Protein AF-A0A7C9AWA8-F1 (afdb_monomer)

Structure (mmCIF, N/CA/C/O backbone):
data_AF-A0A7C9AWA8-F1
#
_entry.id   AF-A0A7C9AWA8-F1
#
loop_
_atom_site.group_PDB
_atom_site.id
_atom_site.type_symbol
_atom_site.label_atom_id
_atom_site.label_alt_id
_atom_site.label_comp_id
_atom_site.label_asym_id
_atom_site.label_entity_id
_atom_site.label_seq_id
_atom_site.pdbx_PDB_ins_code
_atom_site.Cartn_x
_atom_site.Cartn_y
_atom_site.Cartn_z
_atom_site.occupancy
_atom_site.B_iso_or_equiv
_atom_site.auth_seq_id
_atom_site.auth_comp_id
_atom_site.auth_asym_id
_atom_site.auth_atom_id
_atom_site.pdbx_PDB_model_num
ATOM 1 N N . THR A 1 1 ? 10.741 4.712 10.183 1.00 51.62 1 THR A N 1
ATOM 2 C CA . THR A 1 1 ? 12.147 4.890 10.626 1.00 51.62 1 THR A CA 1
ATOM 3 C C . THR A 1 1 ? 12.841 3.560 10.915 1.00 51.62 1 THR A C 1
ATOM 5 O O . THR A 1 1 ? 13.911 3.333 10.372 1.00 51.62 1 THR A O 1
ATOM 8 N N . LEU A 1 2 ? 12.184 2.615 11.606 1.00 53.22 2 LEU A N 1
ATOM 9 C CA . LEU A 1 2 ? 12.690 1.262 11.933 1.00 53.22 2 LEU A CA 1
ATOM 10 C C . LEU A 1 2 ? 13.253 0.418 10.764 1.00 53.22 2 LEU A C 1
ATOM 12 O O . LEU A 1 2 ? 14.147 -0.398 10.965 1.00 53.22 2 LEU A O 1
ATOM 16 N N . PHE A 1 3 ? 12.785 0.620 9.530 1.00 55.34 3 PHE A N 1
ATOM 17 C CA . PHE A 1 3 ? 13.233 -0.176 8.378 1.00 55.34 3 PHE A CA 1
ATOM 18 C C . PHE A 1 3 ? 14.674 0.114 7.928 1.00 55.34 3 PHE A C 1
ATOM 20 O O . PHE A 1 3 ? 15.331 -0.759 7.358 1.00 55.34 3 PHE A O 1
ATOM 27 N N . ARG A 1 4 ? 15.196 1.322 8.182 1.00 60.56 4 ARG A N 1
ATOM 28 C CA . ARG A 1 4 ? 16.508 1.730 7.654 1.00 60.56 4 ARG A CA 1
ATOM 29 C C . ARG A 1 4 ? 17.664 1.159 8.474 1.00 60.56 4 ARG A C 1
ATOM 31 O O . ARG A 1 4 ? 18.665 0.745 7.897 1.00 60.56 4 ARG A O 1
ATOM 38 N N . SER A 1 5 ? 17.515 1.096 9.795 1.00 59.94 5 SER A N 1
ATOM 39 C CA . SER A 1 5 ? 18.492 0.476 10.699 1.00 59.94 5 SER A CA 1
ATOM 40 C C . SER A 1 5 ? 18.528 -1.046 10.543 1.00 59.94 5 SER A C 1
ATOM 42 O O . SER A 1 5 ? 19.611 -1.624 10.491 1.00 59.94 5 SER A O 1
ATOM 44 N N . HIS A 1 6 ? 17.373 -1.693 10.356 1.00 64.56 6 HIS A N 1
ATOM 45 C CA . HIS A 1 6 ? 17.287 -3.143 10.162 1.00 64.56 6 HIS A CA 1
ATOM 46 C C . HIS A 1 6 ? 18.053 -3.627 8.913 1.00 64.56 6 HIS A C 1
ATOM 48 O O . HIS A 1 6 ? 18.808 -4.599 8.978 1.00 64.56 6 HIS A O 1
ATOM 54 N N . ALA A 1 7 ? 17.941 -2.907 7.790 1.00 66.31 7 ALA A N 1
ATOM 55 C CA . ALA A 1 7 ? 18.669 -3.229 6.559 1.00 66.31 7 ALA A CA 1
ATOM 56 C C . ALA A 1 7 ? 20.199 -3.082 6.699 1.00 66.31 7 ALA A C 1
ATOM 58 O O . ALA A 1 7 ? 20.951 -3.879 6.136 1.00 66.31 7 ALA A O 1
ATOM 59 N N . VAL A 1 8 ? 20.666 -2.086 7.463 1.00 65.25 8 VAL A N 1
ATOM 60 C CA . VAL A 1 8 ? 22.098 -1.864 7.738 1.00 65.25 8 VAL A CA 1
ATOM 61 C C . VAL A 1 8 ? 22.641 -2.932 8.695 1.00 65.25 8 VAL A C 1
ATOM 63 O O . VAL A 1 8 ? 23.703 -3.501 8.444 1.00 65.25 8 VAL A O 1
ATOM 66 N N . ASN A 1 9 ? 21.880 -3.280 9.735 1.00 68.12 9 ASN A N 1
ATOM 67 C CA . ASN A 1 9 ? 22.287 -4.250 10.753 1.00 68.12 9 ASN A CA 1
ATOM 68 C C . ASN A 1 9 ? 22.320 -5.695 10.248 1.00 68.12 9 ASN A C 1
ATOM 70 O O . ASN A 1 9 ? 23.163 -6.470 10.698 1.00 68.12 9 ASN A O 1
ATOM 74 N N . ARG A 1 10 ? 21.475 -6.062 9.275 1.00 63.78 10 ARG A N 1
ATOM 75 C CA . ARG A 1 10 ? 21.498 -7.396 8.646 1.00 63.78 10 ARG A CA 1
ATOM 76 C C . ARG A 1 10 ? 22.845 -7.715 7.976 1.00 63.78 10 ARG A C 1
ATOM 78 O O . ARG A 1 10 ? 23.219 -8.876 7.892 1.00 63.78 10 ARG A O 1
ATOM 85 N N . ARG A 1 11 ? 23.585 -6.699 7.510 1.00 62.19 11 ARG A N 1
ATOM 86 C CA . ARG A 1 11 ? 24.912 -6.875 6.886 1.00 62.19 11 ARG A CA 1
ATOM 87 C C . ARG A 1 11 ? 26.063 -6.855 7.894 1.00 62.19 11 ARG A C 1
ATOM 89 O O . ARG A 1 11 ? 27.085 -7.482 7.649 1.00 62.19 11 ARG A O 1
ATOM 96 N N . GLU A 1 12 ? 25.918 -6.139 9.008 1.00 60.56 12 GLU A N 1
ATOM 97 C CA . GLU A 1 12 ? 26.984 -5.998 10.014 1.00 60.56 12 GLU A CA 1
ATOM 98 C C . GLU A 1 12 ? 26.987 -7.096 11.079 1.00 60.56 12 GLU A C 1
ATOM 100 O O . GLU A 1 12 ? 28.058 -7.461 11.561 1.00 60.56 12 GLU A O 1
ATOM 105 N N . THR A 1 13 ? 25.826 -7.684 11.375 1.00 58.81 13 THR A N 1
ATOM 106 C CA . THR A 1 13 ? 25.714 -8.893 12.210 1.00 58.81 13 THR A CA 1
ATOM 107 C C . THR A 1 13 ? 26.443 -10.084 11.583 1.00 58.81 13 THR A C 1
ATOM 109 O O . THR A 1 13 ? 27.141 -10.808 12.284 1.00 58.81 13 THR A O 1
ATOM 112 N N . ALA A 1 14 ? 26.407 -10.214 10.251 1.00 59.97 14 ALA A N 1
ATOM 113 C CA . ALA A 1 14 ? 27.204 -11.192 9.504 1.00 59.97 14 ALA A CA 1
ATOM 114 C C . ALA A 1 14 ? 28.727 -10.946 9.589 1.00 59.97 14 ALA A C 1
ATOM 116 O O . ALA A 1 14 ? 29.513 -11.852 9.335 1.00 59.97 14 ALA A O 1
ATOM 117 N N . ALA A 1 15 ? 29.148 -9.732 9.959 1.00 64.06 15 ALA A N 1
ATOM 118 C CA . ALA A 1 15 ? 30.547 -9.339 10.130 1.00 64.06 15 ALA A CA 1
ATOM 119 C C . ALA A 1 15 ? 30.976 -9.268 11.613 1.00 64.06 15 ALA A C 1
ATOM 121 O O . ALA A 1 15 ? 32.014 -8.675 11.912 1.00 64.06 15 ALA A O 1
ATOM 122 N N . GLY A 1 16 ? 30.169 -9.811 12.537 1.00 64.75 16 GLY A N 1
ATOM 123 C CA . GLY A 1 16 ? 30.471 -9.878 13.974 1.00 64.75 16 GLY A CA 1
ATOM 124 C C . GLY A 1 16 ? 30.459 -8.532 14.707 1.00 64.75 16 GLY A C 1
ATOM 125 O O . GLY A 1 16 ? 30.966 -8.432 15.821 1.00 64.75 16 GLY A O 1
ATOM 126 N N . LYS A 1 17 ? 29.914 -7.474 14.093 1.00 72.50 17 LYS A N 1
ATOM 127 C CA . LYS A 1 17 ? 29.893 -6.126 14.677 1.00 72.50 17 LYS A CA 1
ATOM 128 C C . LYS A 1 17 ? 28.602 -5.893 15.470 1.00 72.50 17 LYS A C 1
ATOM 130 O O . LYS A 1 17 ? 27.547 -6.383 15.061 1.00 72.50 17 LYS A O 1
ATOM 135 N N . PRO A 1 18 ? 28.655 -5.118 16.572 1.00 72.38 18 PRO A N 1
ATOM 136 C CA . PRO A 1 18 ? 27.466 -4.786 17.351 1.00 72.38 18 PRO A CA 1
ATOM 137 C C . PRO A 1 18 ? 26.445 -4.031 16.490 1.00 72.38 18 PRO A C 1
ATOM 139 O O . PRO A 1 18 ? 26.809 -3.202 15.654 1.00 72.38 18 PRO A O 1
ATOM 142 N N . SER A 1 19 ? 25.157 -4.319 16.697 1.00 76.62 19 SER A N 1
ATOM 143 C CA . SER A 1 19 ? 24.062 -3.719 15.929 1.00 76.62 19 SER A CA 1
ATOM 144 C C . SER A 1 19 ? 23.997 -2.205 16.130 1.00 76.62 19 SER A C 1
ATOM 146 O O . SER A 1 19 ? 23.984 -1.731 17.268 1.00 76.62 19 SER A O 1
ATOM 148 N N . LYS A 1 20 ? 23.877 -1.441 15.042 1.00 82.94 20 LYS A N 1
ATOM 149 C CA . LYS A 1 20 ? 23.728 0.016 15.098 1.00 82.94 20 LYS A CA 1
ATOM 150 C C . LYS A 1 20 ? 22.294 0.422 15.407 1.00 82.94 20 LYS A C 1
ATOM 152 O O . LYS A 1 20 ? 21.342 -0.099 14.826 1.00 82.94 20 LYS A O 1
ATOM 157 N N . THR A 1 21 ? 22.124 1.409 16.276 1.00 86.38 21 THR A N 1
ATOM 158 C CA . THR A 1 21 ? 20.807 1.997 16.543 1.00 86.38 21 THR A CA 1
ATOM 159 C C . THR A 1 21 ? 20.369 2.904 15.392 1.00 86.38 21 THR A C 1
ATOM 161 O O . THR A 1 21 ? 21.178 3.369 14.584 1.00 86.38 21 THR A O 1
ATOM 164 N N . ASP A 1 22 ? 19.069 3.191 15.315 1.00 85.62 22 ASP A N 1
ATOM 165 C CA . ASP A 1 22 ? 18.520 4.109 14.309 1.00 85.62 22 ASP A CA 1
ATOM 166 C C . ASP A 1 22 ? 19.186 5.495 14.362 1.00 85.62 22 ASP A C 1
ATOM 168 O O . ASP A 1 22 ? 19.591 6.044 13.333 1.00 85.62 22 ASP A O 1
ATOM 172 N N . VAL A 1 23 ? 19.426 5.993 15.578 1.00 88.44 23 VAL A N 1
ATOM 173 C CA . VAL A 1 23 ? 20.127 7.258 15.834 1.00 88.44 23 VAL A CA 1
ATOM 174 C C . VAL A 1 23 ? 21.556 7.229 15.280 1.00 88.44 23 VAL A C 1
ATOM 176 O O . VAL A 1 23 ? 21.986 8.175 14.620 1.00 88.44 23 VAL A O 1
ATOM 179 N N . GLN A 1 24 ? 22.292 6.130 15.471 1.00 86.69 24 GLN A N 1
ATOM 180 C CA . GLN A 1 24 ? 23.657 5.986 14.949 1.00 86.69 24 GLN A CA 1
ATOM 181 C C . GLN A 1 24 ? 23.689 5.948 13.416 1.00 86.69 24 GLN A C 1
ATOM 183 O O . GLN A 1 24 ? 24.543 6.588 12.795 1.00 86.69 24 GLN A O 1
ATOM 188 N N . CYS A 1 25 ? 22.744 5.243 12.790 1.00 88.88 25 CYS A N 1
ATOM 189 C CA . CYS A 1 25 ? 22.608 5.206 11.335 1.00 88.88 25 CYS A CA 1
ATOM 190 C C . CYS A 1 25 ? 22.286 6.593 10.763 1.00 88.88 25 CYS A C 1
ATOM 192 O O . CYS A 1 25 ? 22.914 7.011 9.786 1.00 88.88 25 CYS A O 1
ATOM 194 N N . LYS A 1 26 ? 21.364 7.330 11.396 1.00 91.06 26 LYS A N 1
ATOM 195 C CA . LYS A 1 26 ? 21.011 8.703 11.012 1.00 91.06 26 LYS A CA 1
ATOM 196 C C . LYS A 1 26 ? 22.226 9.630 11.084 1.00 91.06 26 LYS A C 1
ATOM 198 O O . LYS A 1 26 ? 22.598 10.217 10.071 1.00 91.06 26 LYS A O 1
ATOM 203 N N . ASN A 1 27 ? 22.924 9.645 12.220 1.00 91.25 27 ASN A N 1
ATOM 204 C CA . ASN A 1 27 ? 24.117 10.473 12.416 1.00 91.25 27 ASN A CA 1
ATOM 205 C C . ASN A 1 27 ? 25.226 10.143 11.403 1.00 91.25 27 ASN A C 1
ATOM 207 O O . ASN A 1 27 ? 25.900 11.040 10.885 1.00 91.25 27 ASN A O 1
ATOM 211 N N . ARG A 1 28 ? 25.404 8.857 11.064 1.00 91.25 28 ARG A N 1
ATOM 212 C CA . ARG A 1 28 ? 26.374 8.437 10.045 1.00 91.25 28 ARG A CA 1
ATOM 213 C C . ARG A 1 28 ? 26.002 8.956 8.658 1.00 91.25 28 ARG A C 1
ATOM 215 O O . ARG A 1 28 ? 26.881 9.440 7.945 1.00 91.25 28 ARG A O 1
ATOM 222 N N . ILE A 1 29 ? 24.726 8.876 8.281 1.00 90.75 29 ILE A N 1
ATOM 223 C CA . ILE A 1 29 ? 24.226 9.397 7.002 1.00 90.75 29 ILE A CA 1
ATOM 224 C C . ILE A 1 29 ? 24.391 10.915 6.937 1.00 90.75 29 ILE A C 1
ATOM 226 O O . ILE A 1 29 ? 24.857 11.426 5.921 1.00 90.75 29 ILE A O 1
ATOM 230 N N . ASP A 1 30 ? 24.066 11.630 8.009 1.00 92.31 30 ASP A N 1
ATOM 231 C CA . ASP A 1 30 ? 24.165 13.090 8.046 1.00 92.31 30 ASP A CA 1
ATOM 232 C C . ASP A 1 30 ? 25.621 13.555 7.937 1.00 92.31 30 ASP A C 1
ATOM 234 O O . ASP A 1 30 ? 25.931 14.479 7.182 1.00 92.31 30 ASP A O 1
ATOM 238 N N . THR A 1 31 ? 26.543 12.832 8.579 1.00 92.94 31 THR A N 1
ATOM 239 C CA . THR A 1 31 ? 27.988 13.060 8.435 1.00 92.94 31 THR A CA 1
ATOM 240 C C . THR A 1 31 ? 28.450 12.844 6.990 1.00 92.94 31 THR A C 1
ATOM 242 O O . THR A 1 31 ? 29.180 13.672 6.441 1.00 92.94 31 THR A O 1
ATOM 245 N N . LEU A 1 32 ? 28.004 11.760 6.343 1.00 91.50 32 LEU A N 1
ATOM 246 C CA . LEU A 1 32 ? 28.341 11.471 4.944 1.00 91.50 32 LEU A CA 1
ATOM 247 C C . LEU A 1 32 ? 27.775 12.527 3.988 1.00 91.50 32 LEU A C 1
ATOM 249 O O . LEU A 1 32 ? 28.491 12.979 3.098 1.00 91.50 32 LEU A O 1
ATOM 253 N N . LYS A 1 33 ? 26.532 12.975 4.203 1.00 90.69 33 LYS A N 1
ATOM 254 C CA . LYS A 1 33 ? 25.912 14.057 3.426 1.00 90.69 33 LYS A CA 1
ATOM 255 C C . LYS A 1 33 ? 26.668 15.372 3.583 1.00 90.69 33 LYS A C 1
ATOM 257 O O . LYS A 1 33 ? 26.899 16.057 2.590 1.00 90.69 33 LYS A O 1
ATOM 262 N N . LYS A 1 34 ? 27.067 15.727 4.810 1.00 92.94 34 LYS A N 1
ATOM 263 C CA . LYS A 1 34 ? 27.848 16.943 5.076 1.00 92.94 34 LYS A CA 1
ATOM 264 C C . LYS A 1 34 ? 29.187 16.902 4.342 1.00 92.94 34 LYS A C 1
ATOM 266 O O . LYS A 1 34 ? 29.527 17.863 3.660 1.00 92.94 34 LYS A O 1
ATOM 271 N N . LYS A 1 35 ? 29.905 15.776 4.419 1.00 91.50 35 LYS A N 1
ATOM 272 C CA . LYS A 1 35 ? 31.176 15.598 3.706 1.00 91.50 35 LYS A CA 1
ATOM 273 C C . LYS A 1 35 ? 30.998 15.661 2.188 1.00 91.50 35 LYS A C 1
ATOM 275 O O . LYS A 1 35 ? 31.762 16.352 1.529 1.00 91.50 35 LYS A O 1
ATOM 280 N N . TYR A 1 36 ? 29.967 15.012 1.650 1.00 92.56 36 TYR A N 1
ATOM 281 C CA . TYR A 1 36 ? 29.648 15.076 0.223 1.00 92.56 36 TYR A CA 1
ATOM 282 C C . TYR A 1 36 ? 29.400 16.514 -0.253 1.00 92.56 36 TYR A C 1
ATOM 284 O O . TYR A 1 36 ? 29.981 16.919 -1.251 1.00 92.56 36 TYR A O 1
ATOM 292 N N . LYS A 1 37 ? 28.615 17.315 0.484 1.00 92.19 37 LYS A N 1
ATOM 293 C CA . LYS A 1 37 ? 28.383 18.729 0.138 1.00 92.19 37 LYS A CA 1
ATOM 294 C C . LYS A 1 37 ? 29.681 19.543 0.090 1.00 92.19 37 LYS A C 1
ATOM 296 O O . LYS A 1 37 ? 29.847 20.352 -0.813 1.00 92.19 37 LYS A O 1
ATOM 301 N N . ILE A 1 38 ? 30.587 19.315 1.044 1.00 90.94 38 ILE A N 1
ATOM 302 C CA . ILE A 1 38 ? 31.895 19.989 1.091 1.00 90.94 38 ILE A CA 1
ATOM 303 C C . ILE A 1 38 ? 32.760 19.577 -0.103 1.00 90.94 38 ILE A C 1
ATOM 305 O O . ILE A 1 38 ? 33.371 20.430 -0.733 1.00 90.94 38 ILE A O 1
ATOM 309 N N . GLU A 1 39 ? 32.814 18.284 -0.421 1.00 90.88 39 GLU A N 1
ATOM 310 C CA . GL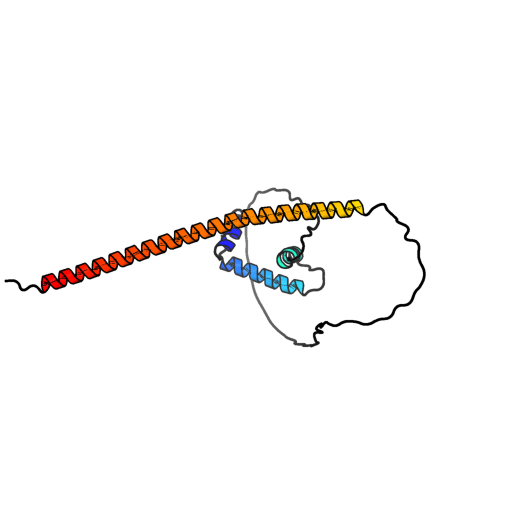U A 1 39 ? 33.591 17.777 -1.557 1.00 90.88 39 GLU A CA 1
ATOM 311 C C . GLU A 1 39 ? 33.014 18.224 -2.907 1.00 90.88 39 GLU A C 1
ATOM 313 O O . GLU A 1 39 ? 33.779 18.526 -3.813 1.00 90.88 39 GLU A O 1
ATOM 318 N N . LYS A 1 40 ? 31.686 18.358 -3.029 1.00 88.62 40 LYS A N 1
ATOM 319 C CA . LYS A 1 40 ? 31.018 18.825 -4.255 1.00 88.62 40 LYS A CA 1
ATOM 320 C C . LYS A 1 40 ? 31.353 20.276 -4.611 1.00 88.62 40 LYS A C 1
ATOM 322 O O . LYS A 1 40 ? 31.314 20.641 -5.777 1.00 88.62 40 LYS A O 1
ATOM 327 N N . ALA A 1 41 ? 31.662 21.099 -3.612 1.00 87.06 41 ALA A N 1
ATOM 328 C CA . ALA A 1 41 ? 32.037 22.497 -3.810 1.00 87.06 41 ALA A CA 1
ATOM 329 C C . ALA A 1 41 ? 33.518 22.684 -4.199 1.00 87.06 41 ALA A C 1
ATOM 331 O O . ALA A 1 41 ? 33.941 23.813 -4.442 1.00 87.06 41 ALA A O 1
ATOM 332 N N . LYS A 1 42 ? 34.324 21.611 -4.225 1.00 86.44 42 LYS A N 1
ATOM 333 C CA . LYS A 1 42 ? 35.743 21.665 -4.603 1.00 86.44 42 LYS A CA 1
ATOM 334 C C . LYS A 1 42 ? 35.918 21.469 -6.117 1.00 86.44 42 LYS A C 1
ATOM 336 O O . LYS A 1 42 ? 35.120 20.758 -6.728 1.00 86.44 42 LYS A O 1
ATOM 341 N N . PRO A 1 43 ? 36.965 22.053 -6.727 1.00 75.44 43 PRO A N 1
ATOM 342 C CA . PRO A 1 43 ? 37.291 21.804 -8.128 1.00 75.44 43 PRO A CA 1
ATOM 343 C C . PRO A 1 43 ? 37.638 20.326 -8.368 1.00 75.44 43 PRO A C 1
ATOM 345 O O . PRO A 1 43 ? 38.174 19.649 -7.490 1.00 75.44 43 PRO A O 1
ATOM 348 N N . SER A 1 44 ? 37.306 19.823 -9.560 1.00 71.94 44 SER A N 1
ATOM 349 C CA . SER A 1 44 ? 37.530 18.422 -9.941 1.00 71.94 44 SER A CA 1
ATOM 350 C C . SER A 1 44 ? 39.019 18.115 -10.155 1.00 71.94 44 SER A C 1
ATOM 352 O O . SER A 1 44 ? 39.721 18.967 -10.701 1.00 71.94 44 SER A O 1
ATOM 354 N N . PRO A 1 45 ? 39.498 16.896 -9.827 1.00 75.62 45 PRO A N 1
ATOM 355 C CA . PRO A 1 45 ? 38.774 15.761 -9.235 1.00 75.62 45 PRO A CA 1
ATOM 356 C C . PRO A 1 45 ? 38.789 15.748 -7.689 1.00 75.62 45 PRO A C 1
ATOM 358 O O . PRO A 1 45 ? 39.753 16.170 -7.056 1.00 75.62 45 PRO A O 1
ATOM 361 N N . SER A 1 46 ? 37.735 15.207 -7.059 1.00 84.38 46 SER A N 1
ATOM 362 C CA . SER A 1 46 ? 37.713 15.008 -5.597 1.00 84.38 46 SER A CA 1
ATOM 363 C C . SER A 1 46 ? 38.678 13.893 -5.176 1.00 84.38 46 SER A C 1
ATOM 365 O O . SER A 1 46 ? 38.628 12.780 -5.697 1.00 84.38 46 SER A O 1
ATOM 367 N N . ASN A 1 47 ? 39.491 14.163 -4.151 1.00 83.50 47 ASN A N 1
ATOM 368 C CA . ASN A 1 47 ? 40.393 13.183 -3.534 1.00 83.50 47 ASN A CA 1
ATOM 369 C C . ASN A 1 47 ? 39.672 12.186 -2.612 1.00 83.50 47 ASN A C 1
ATOM 371 O O . ASN A 1 47 ? 40.309 11.320 -2.011 1.00 83.50 47 ASN A O 1
ATOM 375 N N . TRP A 1 48 ? 38.354 12.313 -2.431 1.00 89.12 48 TRP A N 1
ATOM 376 C CA . TRP A 1 48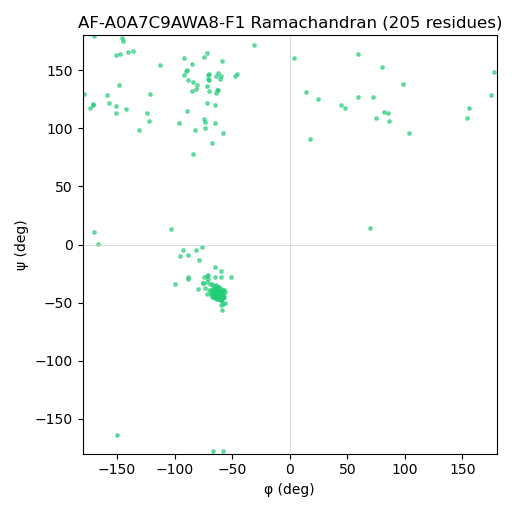 ? 37.604 11.415 -1.568 1.00 89.12 48 TRP A CA 1
ATOM 377 C C . TRP A 1 48 ? 37.112 10.191 -2.358 1.00 89.12 48 TRP A C 1
ATOM 379 O O . TRP A 1 48 ? 36.229 10.340 -3.202 1.00 89.12 48 TRP A O 1
ATOM 389 N N . PRO A 1 49 ? 37.574 8.958 -2.049 1.00 88.06 49 PRO A N 1
ATOM 390 C CA . PRO A 1 49 ? 37.282 7.778 -2.877 1.00 88.06 49 PRO A CA 1
ATOM 391 C C . PRO A 1 49 ? 35.791 7.449 -3.035 1.00 88.06 49 PRO A C 1
ATOM 393 O O . PRO A 1 49 ? 35.387 6.787 -3.986 1.00 88.06 49 PRO A O 1
ATOM 396 N N . PHE A 1 50 ? 34.952 7.908 -2.102 1.00 88.62 50 PHE A N 1
ATOM 397 C CA . PHE A 1 50 ? 33.507 7.668 -2.130 1.00 88.62 50 PHE A CA 1
ATOM 398 C C . PHE A 1 50 ? 32.715 8.778 -2.826 1.00 88.62 50 PHE A C 1
ATOM 400 O O . PHE A 1 50 ? 31.502 8.627 -2.968 1.00 88.62 50 PHE A O 1
ATOM 407 N N . PHE A 1 51 ? 33.362 9.871 -3.247 1.00 90.50 51 PHE A N 1
ATOM 408 C CA . PHE A 1 51 ? 32.685 11.020 -3.842 1.00 90.50 51 PHE A CA 1
ATOM 409 C C . PHE A 1 51 ? 31.907 10.618 -5.093 1.00 90.50 51 PHE A C 1
ATOM 411 O O . PHE A 1 51 ? 30.692 10.748 -5.092 1.00 90.50 51 PHE A O 1
ATOM 418 N N . ASN A 1 52 ? 32.567 10.016 -6.087 1.00 88.31 52 ASN A N 1
ATOM 419 C CA . ASN A 1 52 ? 31.928 9.615 -7.348 1.00 88.31 52 ASN A CA 1
ATOM 420 C C . ASN A 1 52 ? 30.754 8.648 -7.128 1.00 88.31 52 ASN A C 1
ATOM 422 O O . ASN A 1 52 ? 29.704 8.763 -7.756 1.00 88.31 52 ASN A O 1
ATOM 426 N N . ARG A 1 53 ? 30.898 7.706 -6.184 1.00 89.06 53 ARG A N 1
ATOM 427 C CA . ARG A 1 53 ? 29.828 6.754 -5.863 1.00 89.06 53 ARG A CA 1
ATOM 428 C C . ARG A 1 53 ? 28.634 7.438 -5.199 1.00 89.06 53 ARG A C 1
ATOM 430 O O . ARG A 1 53 ? 27.500 7.067 -5.481 1.00 89.06 53 ARG A O 1
ATOM 437 N N . LEU A 1 54 ? 28.876 8.398 -4.308 1.00 89.12 54 LEU A N 1
ATOM 438 C CA . LEU A 1 54 ? 27.817 9.171 -3.658 1.00 89.12 54 LEU A CA 1
ATOM 439 C C . LEU A 1 54 ? 27.181 10.182 -4.609 1.00 89.12 54 LEU A C 1
ATOM 441 O O . LEU A 1 54 ? 25.970 10.347 -4.561 1.00 89.12 54 LEU A O 1
ATOM 445 N N . ASP A 1 55 ? 27.965 10.807 -5.482 1.00 88.50 55 ASP A N 1
ATOM 446 C CA . ASP A 1 55 ? 27.485 11.750 -6.486 1.00 88.50 55 ASP A CA 1
ATOM 447 C C . ASP A 1 55 ? 26.550 11.062 -7.480 1.00 88.50 55 ASP A C 1
ATOM 449 O O . ASP A 1 55 ? 25.455 11.550 -7.718 1.00 88.50 55 ASP A O 1
ATOM 453 N N . PHE A 1 56 ? 26.890 9.850 -7.925 1.00 87.88 56 PHE A N 1
ATOM 454 C CA . PHE A 1 56 ? 25.992 9.024 -8.734 1.00 87.88 56 PHE A CA 1
ATOM 455 C C . PHE A 1 56 ? 24.688 8.658 -7.998 1.00 87.88 56 PHE A C 1
ATOM 457 O O . PHE A 1 56 ? 23.605 8.713 -8.571 1.00 87.88 56 PHE A O 1
ATOM 464 N N . LEU A 1 57 ? 24.771 8.298 -6.710 1.00 87.00 57 LEU A N 1
ATOM 465 C CA . LEU A 1 57 ? 23.605 7.896 -5.908 1.00 87.00 57 LEU A CA 1
ATOM 466 C C . LEU A 1 57 ? 22.695 9.068 -5.500 1.00 87.00 57 LEU A C 1
ATOM 468 O O . LEU A 1 57 ? 21.516 8.848 -5.236 1.00 87.00 57 LEU A O 1
ATOM 472 N N . ILE A 1 58 ? 23.242 10.279 -5.371 1.00 82.75 58 ILE A N 1
ATOM 473 C CA . ILE A 1 58 ? 22.528 11.483 -4.910 1.00 82.75 58 ILE A CA 1
ATOM 474 C C . ILE A 1 58 ? 22.115 12.374 -6.092 1.00 82.75 58 ILE A C 1
ATOM 476 O O . ILE A 1 58 ? 21.085 13.038 -6.022 1.00 82.75 58 ILE A O 1
ATOM 480 N N . GLY A 1 59 ? 22.926 12.413 -7.149 1.00 66.31 59 GLY A N 1
ATOM 481 C CA . GLY A 1 59 ? 22.768 13.264 -8.328 1.00 66.31 59 GLY A CA 1
ATOM 482 C C . GLY A 1 59 ? 21.916 12.670 -9.449 1.00 66.31 59 GLY A C 1
ATOM 483 O O . GLY A 1 59 ? 21.577 13.400 -10.373 1.00 66.31 59 GLY A O 1
ATOM 484 N N . ALA A 1 60 ? 21.522 11.395 -9.384 1.00 54.88 60 ALA A N 1
ATOM 485 C CA . ALA A 1 60 ? 20.538 10.843 -10.314 1.00 54.88 60 ALA A CA 1
ATOM 486 C C . ALA A 1 60 ? 19.130 11.353 -9.949 1.00 54.88 60 ALA A C 1
ATOM 488 O O . ALA A 1 60 ? 18.583 10.952 -8.916 1.00 54.88 60 ALA A O 1
ATOM 489 N N . PRO A 1 61 ? 18.544 12.258 -10.761 1.00 52.06 61 PRO A N 1
ATOM 490 C CA . PRO A 1 61 ? 17.412 11.834 -11.592 1.00 52.06 61 PRO A CA 1
ATOM 491 C C . PRO A 1 61 ? 17.251 12.615 -12.920 1.00 52.06 61 PRO A C 1
ATOM 493 O O . PRO A 1 61 ? 16.985 13.815 -12.902 1.00 52.06 61 PRO A O 1
ATOM 496 N N . LYS A 1 62 ? 17.332 11.897 -14.054 1.00 50.31 62 LYS A N 1
ATOM 497 C CA . LYS A 1 62 ? 16.622 12.050 -15.354 1.00 50.31 62 LYS A CA 1
ATOM 498 C C . LYS A 1 62 ? 17.484 11.409 -16.454 1.00 50.31 62 LYS A C 1
ATOM 500 O O . LYS A 1 62 ? 18.588 11.867 -16.707 1.00 50.31 62 LYS A O 1
ATOM 505 N N . GLY A 1 63 ? 16.961 10.365 -17.097 1.00 41.88 63 GLY A N 1
ATOM 506 C CA . GLY A 1 63 ? 17.595 9.691 -18.236 1.00 41.88 63 GLY A CA 1
ATOM 507 C C . GLY A 1 63 ? 18.586 8.606 -17.821 1.00 41.88 63 GLY A C 1
ATOM 508 O O . GLY A 1 63 ? 19.676 8.887 -17.335 1.00 41.88 63 GLY A O 1
ATOM 509 N N . GLY A 1 64 ? 18.191 7.345 -17.992 1.00 49.50 64 GLY A N 1
ATOM 510 C CA . GLY A 1 64 ? 19.086 6.215 -17.802 1.00 49.50 64 GLY A CA 1
ATOM 511 C C . GLY A 1 64 ? 20.211 6.244 -18.828 1.00 49.50 64 GLY A C 1
ATOM 512 O O . GLY A 1 64 ? 19.949 6.163 -20.020 1.00 49.50 64 GLY A O 1
ATOM 513 N N . VAL A 1 65 ? 21.451 6.310 -18.354 1.00 45.81 65 VAL A N 1
ATOM 514 C CA . VAL A 1 65 ? 22.620 5.831 -19.092 1.00 45.81 65 VAL A CA 1
ATOM 515 C C . VAL A 1 65 ? 23.561 5.185 -18.076 1.00 45.81 65 VAL A C 1
ATOM 517 O O . VAL A 1 65 ? 24.035 5.823 -17.136 1.00 45.81 65 VAL A O 1
ATOM 520 N N . SER A 1 66 ? 23.778 3.884 -18.232 1.00 47.91 66 SER A N 1
ATOM 521 C CA . SER A 1 66 ? 24.742 3.082 -17.474 1.00 47.91 66 SER A CA 1
ATOM 522 C C . SER A 1 66 ? 26.176 3.436 -17.905 1.00 47.91 66 SER A C 1
ATOM 524 O O . SER A 1 66 ? 26.414 3.485 -19.111 1.00 47.91 66 SER A O 1
ATOM 526 N N . PRO A 1 67 ? 27.164 3.605 -17.001 1.00 52.84 67 PRO A N 1
ATOM 527 C CA . PRO A 1 67 ? 28.577 3.623 -17.382 1.00 52.84 67 PRO A CA 1
ATOM 528 C C . PRO A 1 67 ? 29.213 2.216 -17.304 1.00 52.84 67 PRO A C 1
ATOM 530 O O . PRO A 1 67 ? 28.672 1.333 -16.630 1.00 52.84 67 PRO A O 1
ATOM 533 N N . PRO A 1 68 ? 30.354 1.988 -17.989 1.00 44.69 68 PRO A N 1
ATOM 534 C CA . PRO A 1 68 ? 30.872 0.660 -18.303 1.00 44.69 68 PRO A CA 1
ATOM 535 C C . PRO A 1 68 ? 31.399 -0.075 -17.065 1.00 44.69 68 PRO A C 1
ATOM 537 O O . PRO A 1 68 ? 32.024 0.499 -16.172 1.00 44.69 68 PRO A O 1
ATOM 540 N N . THR A 1 69 ? 31.150 -1.380 -17.031 1.00 41.69 69 THR A N 1
ATOM 541 C CA . THR A 1 69 ? 31.687 -2.335 -16.060 1.00 41.69 69 THR A CA 1
ATOM 542 C C . THR A 1 69 ? 33.204 -2.459 -16.190 1.00 41.69 69 THR A C 1
ATOM 544 O O . THR A 1 69 ? 33.692 -3.168 -17.065 1.00 41.69 69 THR A O 1
ATOM 547 N N . SER A 1 70 ? 33.946 -1.854 -15.263 1.00 40.59 70 SER A N 1
ATOM 548 C CA . SER A 1 70 ? 35.311 -2.281 -14.940 1.00 40.59 70 SER A CA 1
ATOM 549 C C . SER A 1 70 ? 35.249 -3.210 -13.730 1.00 40.59 70 SER A C 1
ATOM 551 O O . SER A 1 70 ? 34.997 -2.780 -12.604 1.00 40.59 70 SER A O 1
ATOM 553 N N . ALA A 1 71 ? 35.412 -4.507 -13.988 1.00 43.00 71 ALA A N 1
ATOM 554 C CA . ALA A 1 71 ? 35.480 -5.551 -12.977 1.00 43.00 71 ALA A CA 1
ATOM 555 C C . ALA A 1 71 ? 36.713 -5.356 -12.080 1.00 43.00 71 ALA A C 1
ATOM 557 O O . ALA A 1 71 ? 37.828 -5.211 -12.574 1.00 43.00 71 ALA A O 1
ATOM 558 N N . VAL A 1 72 ? 36.522 -5.400 -10.760 1.00 38.34 72 VAL A N 1
ATOM 559 C CA . VAL A 1 72 ? 37.620 -5.548 -9.796 1.00 38.34 72 VAL A CA 1
ATOM 560 C C . VAL A 1 72 ? 37.338 -6.803 -8.973 1.00 38.34 72 VAL A C 1
ATOM 562 O O . VAL A 1 72 ? 36.421 -6.829 -8.153 1.00 38.34 72 VAL A O 1
ATOM 565 N N . ASN A 1 73 ? 38.106 -7.857 -9.256 1.00 42.62 73 ASN A N 1
ATOM 566 C CA . ASN A 1 73 ? 38.126 -9.119 -8.519 1.00 42.62 73 ASN A CA 1
ATOM 567 C C . ASN A 1 73 ? 38.774 -8.930 -7.139 1.00 42.62 73 ASN A C 1
ATOM 569 O O . ASN A 1 73 ? 39.798 -8.260 -7.025 1.00 42.62 73 ASN A O 1
ATOM 573 N N . PHE A 1 74 ? 38.245 -9.609 -6.119 1.00 37.47 74 PHE A N 1
ATOM 574 C CA . PHE A 1 74 ? 38.923 -9.803 -4.834 1.00 37.47 74 PHE A CA 1
ATOM 575 C C . PHE A 1 74 ? 39.079 -11.305 -4.552 1.00 37.47 74 PHE A C 1
ATOM 577 O O . PHE A 1 74 ? 38.080 -12.024 -4.628 1.00 37.47 74 PHE A O 1
ATOM 584 N N . PRO A 1 75 ? 40.280 -11.803 -4.200 1.00 39.31 75 PRO A N 1
ATOM 585 C CA . PRO A 1 75 ? 40.449 -13.170 -3.729 1.00 39.31 75 PRO A CA 1
ATOM 586 C C . PRO A 1 75 ? 40.174 -13.250 -2.220 1.00 39.31 75 PRO A C 1
ATOM 588 O O . PRO A 1 75 ? 40.679 -12.453 -1.429 1.00 39.31 75 PRO A O 1
ATOM 591 N N . ALA A 1 76 ? 39.366 -14.230 -1.821 1.00 41.38 76 ALA A N 1
ATOM 592 C CA . ALA A 1 76 ? 39.067 -14.538 -0.429 1.00 41.38 76 ALA A CA 1
ATOM 593 C C . ALA A 1 76 ? 40.184 -15.383 0.202 1.00 41.38 76 ALA A C 1
ATOM 595 O O . ALA A 1 76 ? 40.577 -16.394 -0.375 1.00 41.38 76 ALA A O 1
ATOM 596 N N . LYS A 1 77 ? 40.629 -15.013 1.409 1.00 35.25 77 LYS A N 1
ATOM 597 C CA . LYS A 1 77 ? 41.246 -15.908 2.405 1.00 35.25 77 LYS A CA 1
ATOM 598 C C . LYS A 1 77 ? 41.127 -15.271 3.798 1.00 35.25 77 LYS A C 1
ATOM 600 O O . LYS A 1 77 ? 41.483 -14.115 3.984 1.00 35.25 77 LYS A O 1
ATOM 605 N N . ASN A 1 78 ? 40.612 -16.045 4.748 1.00 37.47 78 ASN A N 1
ATOM 606 C CA . ASN A 1 78 ? 40.713 -15.849 6.203 1.00 37.47 78 ASN A CA 1
ATOM 607 C C . ASN A 1 78 ? 41.584 -17.024 6.728 1.00 37.47 78 ASN A C 1
ATOM 609 O O . ASN A 1 78 ? 41.593 -18.046 6.030 1.00 37.47 78 ASN A O 1
ATOM 613 N N . PRO A 1 79 ? 42.317 -16.955 7.866 1.00 45.59 79 PRO A N 1
ATOM 614 C CA . PRO A 1 79 ? 41.760 -16.712 9.207 1.00 45.59 79 PRO A CA 1
ATOM 615 C C . PRO A 1 79 ? 42.588 -15.782 10.141 1.00 45.59 79 PRO A C 1
ATOM 617 O O . PRO A 1 79 ? 43.754 -15.494 9.902 1.00 45.59 79 PRO A O 1
ATOM 620 N N . ASN A 1 80 ? 41.927 -15.333 11.216 1.00 36.84 80 ASN A N 1
ATOM 621 C CA . ASN A 1 80 ? 42.390 -14.574 12.410 1.00 36.84 80 ASN A CA 1
ATOM 622 C C . ASN A 1 80 ? 43.357 -15.417 13.319 1.00 36.84 80 ASN A C 1
ATOM 624 O O . ASN A 1 80 ? 43.520 -16.582 12.944 1.00 36.84 80 ASN A O 1
ATOM 628 N N . PRO A 1 81 ? 43.907 -15.001 14.514 1.00 49.62 81 PRO A N 1
ATOM 629 C CA . PRO A 1 81 ? 43.581 -13.845 15.408 1.00 49.62 81 PRO A CA 1
ATOM 630 C C . PRO A 1 81 ? 44.722 -13.128 16.241 1.00 49.62 81 PRO A C 1
ATOM 632 O O . PRO A 1 81 ? 45.765 -13.709 16.502 1.00 49.62 81 PRO A O 1
ATOM 635 N N . ASP A 1 82 ? 44.406 -11.910 16.750 1.00 34.81 82 ASP A N 1
ATOM 636 C CA . ASP A 1 82 ? 44.846 -11.166 17.991 1.00 34.81 82 ASP A CA 1
ATOM 637 C C . ASP A 1 82 ? 46.341 -10.801 18.281 1.00 34.81 82 ASP A C 1
ATOM 639 O O . ASP A 1 82 ? 47.214 -11.417 17.676 1.00 34.81 82 ASP A O 1
ATOM 643 N N . PRO A 1 83 ? 46.716 -9.869 19.226 1.00 45.78 83 PRO A N 1
ATOM 644 C CA . PRO A 1 83 ? 45.951 -8.940 20.104 1.00 45.78 83 PRO A CA 1
ATOM 645 C C . PRO A 1 83 ? 46.480 -7.461 20.230 1.00 45.78 83 PRO A C 1
ATOM 647 O O . PRO A 1 83 ? 47.594 -7.158 19.830 1.00 45.78 83 PRO A O 1
ATOM 650 N N . ASN A 1 84 ? 45.648 -6.553 20.796 1.00 37.44 84 ASN A N 1
ATOM 651 C CA . ASN A 1 84 ? 45.846 -5.227 21.492 1.00 37.44 84 ASN A CA 1
ATOM 652 C C . ASN A 1 84 ? 47.256 -4.545 21.629 1.00 37.44 84 ASN A C 1
ATOM 654 O O . ASN A 1 84 ? 48.236 -5.277 21.677 1.00 37.44 84 ASN A O 1
ATOM 658 N N . PRO A 1 85 ? 47.419 -3.200 21.891 1.00 45.66 85 PRO A N 1
ATOM 659 C CA . PRO A 1 85 ? 46.533 -2.280 22.655 1.00 45.66 85 PRO A CA 1
ATOM 660 C C . PRO A 1 85 ? 46.424 -0.780 22.184 1.00 45.66 85 PRO A C 1
ATOM 662 O O . PRO A 1 85 ? 47.062 -0.337 21.239 1.00 45.66 85 PRO A O 1
ATOM 665 N N . ARG A 1 86 ? 45.569 -0.014 22.901 1.00 40.34 86 ARG A N 1
ATOM 666 C CA . ARG A 1 86 ? 45.344 1.469 23.049 1.00 40.34 86 ARG A CA 1
ATOM 667 C C . ARG A 1 86 ? 46.578 2.419 22.895 1.00 40.34 86 ARG A C 1
ATOM 669 O O . ARG A 1 86 ? 47.675 1.885 22.971 1.00 40.34 86 ARG A O 1
ATOM 676 N N . PRO A 1 87 ? 46.479 3.793 22.841 1.00 47.69 87 PRO A N 1
ATOM 677 C CA . PRO A 1 87 ? 45.436 4.699 23.394 1.00 47.69 87 PRO A CA 1
ATOM 678 C C . PRO A 1 87 ? 45.059 5.988 22.586 1.00 47.69 87 PRO A C 1
ATOM 680 O O . PRO A 1 87 ? 45.648 6.342 21.575 1.00 47.69 87 PRO A O 1
ATOM 683 N N . ASN A 1 88 ? 44.045 6.702 23.098 1.00 42.12 88 ASN A N 1
ATOM 684 C CA . ASN A 1 88 ? 43.650 8.107 22.827 1.00 42.12 88 ASN A CA 1
ATOM 685 C C . ASN A 1 88 ? 44.806 9.098 23.169 1.00 42.12 88 ASN A C 1
ATOM 687 O O . ASN A 1 88 ? 45.616 8.714 24.017 1.00 42.12 88 ASN A O 1
ATOM 691 N N . PRO A 1 89 ? 44.902 10.346 22.635 1.00 48.34 89 PRO A N 1
ATOM 692 C CA . PRO A 1 89 ? 44.090 11.474 23.140 1.00 48.34 89 PRO A CA 1
ATOM 693 C C . PRO A 1 89 ? 43.724 12.600 22.123 1.00 48.34 89 PRO A C 1
ATOM 695 O O . PRO A 1 89 ? 44.323 12.764 21.066 1.00 48.34 89 PRO A O 1
ATOM 698 N N . ASN A 1 90 ? 42.723 13.405 22.510 1.00 39.53 90 ASN A N 1
ATOM 699 C CA . ASN A 1 90 ? 42.367 14.777 22.055 1.00 39.53 90 ASN A CA 1
ATOM 700 C C . ASN A 1 90 ? 43.567 15.769 22.282 1.00 39.53 90 ASN A C 1
ATOM 702 O O . ASN A 1 90 ? 44.536 15.286 22.868 1.00 39.53 90 ASN A O 1
ATOM 706 N N . PRO A 1 91 ? 43.571 17.116 22.020 1.00 55.59 91 PRO A N 1
ATOM 707 C CA . PRO A 1 91 ? 42.489 18.071 21.681 1.00 55.59 91 PRO A CA 1
ATOM 708 C C . PRO A 1 91 ? 42.882 19.288 20.772 1.00 55.59 91 PRO A C 1
ATOM 710 O O . PRO A 1 91 ? 43.969 19.339 20.210 1.00 55.59 91 PRO A O 1
ATOM 713 N N . ASN A 1 92 ? 42.002 20.309 20.747 1.00 36.59 92 ASN A N 1
ATOM 714 C CA . ASN A 1 92 ? 42.228 21.735 20.412 1.00 36.59 92 ASN A CA 1
ATOM 715 C C . ASN A 1 92 ? 42.300 22.123 18.923 1.00 36.59 92 ASN A C 1
ATOM 717 O O . ASN A 1 92 ? 42.738 21.355 18.085 1.00 36.59 92 ASN A O 1
ATOM 721 N N . SER A 1 93 ? 41.976 23.335 18.474 1.00 36.25 93 SER A N 1
ATOM 722 C CA . SER A 1 93 ? 41.111 24.450 18.890 1.00 36.25 93 SER A CA 1
ATOM 723 C C . SER A 1 93 ? 41.354 25.549 17.839 1.00 36.25 93 SER A C 1
ATOM 725 O O . SER A 1 93 ? 42.499 25.736 17.436 1.00 36.25 93 SER A O 1
ATOM 727 N N . ASN A 1 94 ? 40.333 26.359 17.558 1.00 36.12 94 ASN A N 1
ATOM 728 C CA . ASN A 1 94 ? 40.449 27.804 17.312 1.00 36.12 94 ASN A CA 1
ATOM 729 C C . ASN A 1 94 ? 40.487 28.395 15.873 1.00 36.12 94 ASN A C 1
ATOM 731 O O . ASN A 1 94 ? 41.202 27.949 14.985 1.00 36.12 94 ASN A O 1
ATOM 735 N N . VAL A 1 95 ? 39.735 29.506 15.799 1.00 35.69 95 VAL A N 1
ATOM 736 C CA . VAL A 1 95 ? 39.810 30.765 15.024 1.00 35.69 95 VAL A CA 1
ATOM 737 C C . VAL A 1 95 ? 39.526 30.914 13.514 1.00 35.69 95 VAL A C 1
ATOM 739 O O . VAL A 1 95 ? 40.211 30.386 12.650 1.00 35.69 95 VAL A O 1
ATOM 742 N N . ASN A 1 96 ? 38.613 31.879 13.289 1.00 36.22 96 ASN A N 1
ATOM 743 C CA . ASN A 1 96 ? 38.588 32.985 12.310 1.00 36.22 96 ASN A CA 1
ATOM 744 C C . ASN A 1 96 ? 38.290 32.673 10.831 1.00 36.22 96 ASN A C 1
ATOM 746 O O . ASN A 1 96 ? 39.037 32.004 10.138 1.00 36.22 96 ASN A O 1
ATOM 750 N N . ALA A 1 97 ? 37.110 33.060 10.332 1.00 36.22 97 ALA A N 1
ATOM 751 C CA . ALA A 1 97 ? 36.707 34.405 9.877 1.00 36.22 97 ALA A CA 1
ATOM 752 C C . ALA A 1 97 ? 37.178 34.712 8.448 1.00 36.22 97 ALA A C 1
ATOM 754 O O . ALA A 1 97 ? 38.367 34.903 8.237 1.00 36.22 97 ALA A O 1
ATOM 755 N N . LYS A 1 98 ? 36.241 34.865 7.500 1.00 35.31 98 LYS A N 1
ATOM 756 C CA . LYS A 1 98 ? 35.986 36.139 6.797 1.00 35.31 98 LYS A CA 1
ATOM 757 C C . LYS A 1 98 ? 34.835 35.987 5.802 1.00 35.31 98 LYS A C 1
ATOM 759 O O . LYS A 1 98 ? 34.809 35.081 4.978 1.00 35.31 98 LYS A O 1
ATOM 764 N N . LEU A 1 99 ? 33.900 36.921 5.907 1.00 43.62 99 LEU A N 1
ATOM 765 C CA . LEU A 1 99 ? 32.842 37.212 4.951 1.00 43.62 99 LEU A CA 1
ATOM 766 C C . LEU A 1 99 ? 33.444 37.707 3.631 1.00 43.62 99 LEU A C 1
ATOM 768 O O . LEU A 1 99 ? 34.387 38.499 3.662 1.00 43.62 99 LEU A O 1
ATOM 772 N N . ARG A 1 100 ? 32.826 37.349 2.501 1.00 31.81 100 ARG A N 1
ATOM 773 C CA . ARG A 1 100 ? 32.632 38.274 1.376 1.00 31.81 100 ARG A CA 1
ATOM 774 C C . ARG A 1 100 ? 31.457 37.825 0.508 1.00 31.81 100 ARG A C 1
ATOM 776 O O . ARG A 1 100 ? 31.398 36.699 0.033 1.00 31.81 100 ARG A O 1
ATOM 783 N N . PHE A 1 101 ? 30.516 38.750 0.400 1.00 36.47 101 PHE A N 1
ATOM 784 C CA . PHE A 1 101 ? 29.316 38.755 -0.418 1.00 36.47 101 PHE A CA 1
ATOM 785 C C . PHE A 1 101 ? 29.659 39.348 -1.788 1.00 36.47 101 PHE A C 1
ATOM 787 O O . PHE A 1 101 ? 30.395 40.334 -1.849 1.00 36.47 101 PHE A O 1
ATOM 794 N N . SER A 1 102 ? 29.087 38.795 -2.856 1.00 33.81 102 SER A N 1
ATOM 795 C CA . SER A 1 102 ? 28.837 39.543 -4.088 1.00 33.81 102 SER A CA 1
ATOM 796 C C . SER A 1 102 ? 27.618 38.965 -4.810 1.00 33.81 102 SER A C 1
ATOM 798 O O . SER A 1 102 ? 27.645 37.823 -5.269 1.00 33.81 102 SER A O 1
ATOM 800 N N . SER A 1 103 ? 26.562 39.779 -4.868 1.00 35.22 103 SER A N 1
ATOM 801 C CA . SER A 1 103 ? 25.480 39.751 -5.857 1.00 35.22 103 SER A CA 1
ATOM 802 C C . SER A 1 103 ? 26.000 39.617 -7.288 1.00 35.22 103 SER A C 1
ATOM 804 O O . SER A 1 103 ? 27.003 40.246 -7.615 1.00 35.22 103 SER A O 1
ATOM 806 N N . VAL A 1 104 ? 25.252 38.928 -8.153 1.00 39.09 104 VAL A N 1
ATOM 807 C CA . VAL A 1 104 ? 24.568 39.586 -9.283 1.00 39.09 104 VAL A CA 1
ATOM 808 C C . VAL A 1 104 ? 23.604 38.616 -9.984 1.00 39.09 104 VAL A C 1
ATOM 810 O O . VAL A 1 104 ? 23.961 37.514 -10.383 1.00 39.09 104 VAL A O 1
ATOM 813 N N . GLU A 1 105 ? 22.358 39.073 -9.968 1.00 31.48 105 GLU A N 1
ATOM 814 C CA . GLU A 1 105 ? 21.227 38.961 -10.891 1.00 31.48 105 GLU A CA 1
ATOM 815 C C . GLU A 1 105 ? 21.079 37.805 -11.892 1.00 31.48 105 GLU A C 1
ATOM 817 O O . GLU A 1 105 ? 21.877 37.557 -12.794 1.00 31.48 105 GLU A O 1
ATOM 822 N N . SER A 1 106 ? 19.900 37.204 -11.741 1.00 33.12 106 SER A N 1
ATOM 823 C CA . SER A 1 106 ? 19.066 36.533 -12.724 1.00 33.12 106 SER A CA 1
ATOM 824 C C . SER A 1 106 ? 18.869 37.346 -14.006 1.00 33.12 106 SER A C 1
ATOM 826 O O . SER A 1 106 ? 18.671 38.556 -13.973 1.00 33.12 106 SER A O 1
ATOM 828 N N . SER A 1 107 ? 18.791 36.654 -15.137 1.00 33.62 107 SER A N 1
ATOM 829 C CA . SER A 1 107 ? 18.009 37.125 -16.278 1.00 33.62 107 SER A CA 1
ATOM 830 C C . SER A 1 107 ? 17.018 36.034 -16.643 1.00 33.62 107 SER A C 1
ATOM 832 O O . SER A 1 107 ? 17.378 34.912 -17.001 1.00 33.62 107 SER A O 1
ATOM 834 N N . GLU A 1 108 ? 15.763 36.383 -16.421 1.00 34.97 108 GLU A N 1
ATOM 835 C CA . GLU A 1 108 ? 14.557 35.639 -16.716 1.00 34.97 108 GLU A CA 1
ATOM 836 C C . GLU A 1 108 ? 14.138 35.859 -18.171 1.00 34.97 108 GLU A C 1
ATOM 838 O O . GLU A 1 108 ? 14.242 36.945 -18.734 1.00 34.97 108 GLU A O 1
ATOM 843 N N . SER A 1 109 ? 13.696 34.769 -18.781 1.00 36.66 109 SER A N 1
ATOM 844 C CA . SER A 1 109 ? 13.056 34.710 -20.085 1.00 36.66 109 SER A CA 1
ATOM 845 C C . SER A 1 109 ? 11.658 35.320 -20.044 1.00 36.66 109 SER A C 1
ATOM 847 O O . SER A 1 109 ? 10.922 35.067 -19.090 1.00 36.66 109 SER A O 1
ATOM 849 N N . SER A 1 110 ? 11.225 35.952 -21.133 1.00 33.62 110 SER A N 1
ATOM 850 C CA . SER A 1 110 ? 9.813 35.936 -21.527 1.00 33.62 110 SER A CA 1
ATOM 851 C C . SER A 1 110 ? 9.659 35.995 -23.046 1.00 33.62 110 SER A C 1
ATOM 853 O O . SER A 1 110 ? 10.395 36.692 -23.740 1.00 33.62 110 SER A O 1
ATOM 855 N N . LEU A 1 111 ? 8.730 35.155 -23.490 1.00 40.22 111 LEU A N 1
ATOM 856 C CA . LEU A 1 111 ? 8.117 35.004 -24.808 1.00 40.22 111 LEU A CA 1
ATOM 857 C C . LEU A 1 111 ? 7.166 36.222 -25.029 1.00 40.22 111 LEU A C 1
ATOM 859 O O . LEU A 1 111 ? 6.929 36.951 -24.068 1.00 40.22 111 LEU A O 1
ATOM 863 N N . ASP A 1 112 ? 6.644 36.621 -26.190 1.00 37.03 112 ASP A N 1
ATOM 864 C CA . ASP A 1 112 ? 6.018 35.938 -27.329 1.00 37.03 112 ASP A CA 1
ATOM 865 C C . ASP A 1 112 ? 5.843 36.956 -28.503 1.00 37.03 112 ASP A C 1
ATOM 867 O O . ASP A 1 112 ? 6.137 38.144 -28.351 1.00 37.03 112 ASP A O 1
ATOM 871 N N . ASP A 1 113 ? 5.292 36.458 -29.619 1.00 36.75 113 ASP A N 1
ATOM 872 C CA . ASP A 1 113 ? 4.414 37.127 -30.608 1.00 36.75 113 ASP A CA 1
ATOM 873 C C . ASP A 1 113 ? 4.947 37.594 -31.990 1.00 36.75 113 ASP A C 1
ATOM 875 O O . ASP A 1 113 ? 5.492 38.679 -32.177 1.00 36.75 113 ASP A O 1
ATOM 879 N N . GLU A 1 114 ? 4.716 36.695 -32.960 1.00 40.50 114 GLU A N 1
ATOM 880 C CA . GLU A 1 114 ? 3.882 36.805 -34.180 1.00 40.50 114 GLU A CA 1
ATOM 881 C C . GLU A 1 114 ? 4.111 37.866 -35.297 1.00 40.50 114 GLU A C 1
ATOM 883 O O . GLU A 1 114 ? 4.086 39.076 -35.104 1.00 40.50 114 GLU A O 1
ATOM 888 N N . GLU A 1 115 ? 4.206 37.303 -36.517 1.00 37.03 115 GLU A N 1
ATOM 889 C CA . GLU A 1 115 ? 3.914 37.776 -37.892 1.00 37.03 115 GLU A CA 1
ATOM 890 C C . GLU A 1 115 ? 4.395 39.144 -38.454 1.00 37.03 115 GLU A C 1
ATOM 892 O O . GLU A 1 115 ? 3.875 40.201 -38.120 1.00 37.03 115 GLU A O 1
ATOM 897 N N . MET A 1 116 ? 5.232 39.111 -39.516 1.00 34.25 116 MET A N 1
ATOM 898 C CA . MET A 1 116 ? 4.857 39.497 -40.906 1.00 34.25 116 MET A CA 1
ATOM 899 C C . MET A 1 116 ? 6.041 39.496 -41.915 1.00 34.25 116 MET A C 1
ATOM 901 O O . MET A 1 116 ? 7.054 40.157 -41.722 1.00 34.25 116 MET A O 1
ATOM 905 N N . MET A 1 117 ? 5.825 38.802 -43.046 1.00 41.59 117 MET A N 1
ATOM 906 C CA . MET A 1 117 ? 6.225 39.089 -44.448 1.00 41.59 117 MET A CA 1
ATOM 907 C C . MET A 1 117 ? 7.645 39.577 -44.824 1.00 41.59 117 MET A C 1
ATOM 909 O O . MET A 1 117 ? 8.004 40.727 -44.605 1.00 41.59 117 MET A O 1
ATOM 913 N N . MET A 1 118 ? 8.332 38.781 -45.663 1.00 34.72 118 MET A N 1
ATOM 914 C CA . MET A 1 118 ? 8.851 39.220 -46.980 1.00 34.72 118 MET A CA 1
ATOM 915 C C . MET A 1 118 ? 9.387 38.024 -47.784 1.00 34.72 118 MET A C 1
ATOM 917 O O . MET A 1 118 ? 10.309 37.328 -47.364 1.00 34.72 118 MET A O 1
ATOM 921 N N . GLY A 1 119 ? 8.808 37.787 -48.962 1.00 37.28 119 GLY A N 1
ATOM 922 C CA . GLY A 1 119 ? 9.361 36.875 -49.962 1.00 37.28 119 GLY A CA 1
ATOM 923 C C . GLY A 1 119 ? 10.398 37.567 -50.849 1.00 37.28 119 GLY A C 1
ATOM 924 O O . GLY A 1 119 ? 10.326 38.775 -51.035 1.00 37.28 119 GLY A O 1
ATOM 925 N N . VAL A 1 120 ? 11.324 36.790 -51.428 1.00 34.03 120 VAL A N 1
ATOM 926 C CA . VAL A 1 120 ? 11.804 36.904 -52.823 1.00 34.03 120 VAL A CA 1
ATOM 927 C C . VAL A 1 120 ? 12.741 35.721 -53.156 1.00 34.03 120 VAL A C 1
ATOM 929 O O . VAL A 1 120 ? 13.776 35.501 -52.539 1.00 34.03 120 VAL A O 1
ATOM 932 N N . VAL A 1 121 ? 12.276 34.940 -54.133 1.00 37.34 121 VAL A N 1
ATOM 933 C CA . VAL A 1 121 ? 12.929 34.153 -55.199 1.00 37.34 121 VAL A CA 1
ATOM 934 C C . VAL A 1 121 ? 14.446 33.874 -55.138 1.00 37.34 121 VAL A C 1
ATOM 936 O O . VAL A 1 121 ? 15.258 34.792 -55.177 1.00 37.34 121 VAL A O 1
ATOM 939 N N . GLY A 1 122 ? 14.829 32.601 -55.338 1.00 33.34 122 GLY A N 1
ATOM 940 C CA . GLY A 1 122 ? 16.001 32.311 -56.177 1.00 33.34 122 GLY A CA 1
ATOM 941 C C . GLY A 1 122 ? 16.785 31.015 -55.944 1.00 33.34 122 GLY A C 1
ATOM 942 O O . GLY A 1 122 ? 17.648 30.952 -55.081 1.00 33.34 122 GLY A O 1
ATOM 943 N N . ARG A 1 123 ? 16.635 30.101 -56.914 1.00 36.44 123 ARG A N 1
ATOM 944 C CA . ARG A 1 123 ? 17.643 29.159 -57.450 1.00 36.44 123 ARG A CA 1
ATOM 945 C C . ARG A 1 123 ? 17.852 27.824 -56.735 1.00 36.44 123 ARG A C 1
ATOM 947 O O . ARG A 1 123 ? 18.405 27.705 -55.649 1.00 36.44 123 ARG A O 1
ATOM 954 N N . GLY A 1 124 ? 17.476 26.785 -57.480 1.00 43.41 124 GLY A N 1
ATOM 955 C CA . GLY A 1 124 ? 17.636 25.394 -57.119 1.00 43.41 124 GLY A CA 1
ATOM 956 C C . GLY A 1 124 ? 19.082 24.971 -56.889 1.00 43.41 124 GLY A C 1
ATOM 957 O O . GLY A 1 124 ? 20.011 25.350 -57.603 1.00 43.41 124 GLY A O 1
ATOM 958 N N . ARG A 1 125 ? 19.226 24.067 -55.925 1.00 44.56 125 ARG A N 1
ATOM 959 C CA . ARG A 1 125 ? 20.331 23.122 -55.836 1.00 44.56 125 ARG A CA 1
ATOM 960 C C . ARG A 1 125 ? 19.743 21.737 -55.611 1.00 44.56 125 ARG A C 1
ATOM 962 O O . ARG A 1 125 ? 19.341 21.382 -54.514 1.00 44.56 125 ARG A O 1
ATOM 969 N N . LYS A 1 126 ? 19.652 21.006 -56.723 1.00 42.91 126 LYS A N 1
ATOM 970 C CA . LYS A 1 126 ? 19.862 19.560 -56.869 1.00 42.91 126 LYS A CA 1
ATOM 971 C C . LYS A 1 126 ? 19.795 18.781 -55.545 1.00 42.91 126 LYS A C 1
ATOM 973 O O . LYS A 1 126 ? 20.815 18.562 -54.898 1.00 42.91 126 LYS A O 1
ATOM 978 N N . HIS A 1 127 ? 18.595 18.321 -55.196 1.00 38.81 127 HIS A N 1
ATOM 979 C CA . HIS A 1 127 ? 18.392 17.292 -54.181 1.00 38.81 127 HIS A CA 1
ATOM 980 C C . HIS A 1 127 ? 18.969 15.975 -54.718 1.00 38.81 127 HIS A C 1
ATOM 982 O O . HIS A 1 127 ? 18.296 15.196 -55.394 1.00 38.81 127 HIS A O 1
ATOM 988 N N . ARG A 1 128 ? 20.270 15.766 -54.492 1.00 40.69 128 ARG A N 1
ATOM 989 C CA . ARG A 1 128 ? 20.897 14.459 -54.653 1.00 40.69 128 ARG A CA 1
ATOM 990 C C . ARG A 1 128 ? 20.433 13.626 -53.466 1.00 40.69 128 ARG A C 1
ATOM 992 O O . ARG A 1 128 ? 20.934 13.792 -52.361 1.00 40.69 128 ARG A O 1
ATOM 999 N N . LEU A 1 129 ? 19.437 12.781 -53.711 1.00 50.06 129 LEU A N 1
ATOM 1000 C CA . LEU A 1 129 ? 19.045 11.702 -52.816 1.00 50.06 129 LEU A CA 1
ATOM 1001 C C . LEU A 1 129 ? 20.262 10.795 -52.611 1.00 50.06 129 LEU A C 1
ATOM 1003 O O . LEU A 1 129 ? 20.541 9.925 -53.432 1.00 50.06 129 LEU A O 1
ATOM 1007 N N . GLU A 1 130 ? 21.001 11.013 -51.530 1.00 45.31 130 GLU A N 1
ATOM 1008 C CA . GLU A 1 130 ? 21.904 10.008 -50.983 1.00 45.31 130 GLU A CA 1
ATOM 1009 C C . GLU A 1 130 ? 21.062 9.086 -50.094 1.00 45.31 130 GLU A C 1
ATOM 1011 O O . GLU A 1 130 ? 20.952 9.217 -48.876 1.00 45.31 130 GLU A O 1
ATOM 1016 N N . ASN A 1 131 ? 20.339 8.203 -50.776 1.00 54.34 131 ASN A N 1
ATOM 1017 C CA . ASN A 1 131 ? 19.543 7.145 -50.186 1.00 54.34 131 ASN A CA 1
ATOM 1018 C C . ASN A 1 131 ? 20.483 5.974 -49.875 1.00 54.34 131 ASN A C 1
ATOM 1020 O O . ASN A 1 131 ? 20.835 5.223 -50.782 1.00 54.34 131 ASN A O 1
ATOM 1024 N N . GLY A 1 132 ? 20.931 5.842 -48.622 1.00 53.66 132 GLY A N 1
ATOM 1025 C CA . GLY A 1 132 ? 21.855 4.752 -48.283 1.00 53.66 132 GLY A CA 1
ATOM 1026 C C . GLY A 1 132 ? 22.177 4.475 -46.813 1.00 53.66 132 GLY A C 1
ATOM 1027 O O . GLY A 1 132 ? 23.092 3.698 -46.573 1.00 53.66 132 GLY A O 1
ATOM 1028 N N . GLY A 1 133 ? 21.479 5.051 -45.820 1.00 51.84 133 GLY A N 1
ATOM 1029 C CA . GLY A 1 133 ? 21.839 4.759 -44.415 1.00 51.84 133 GLY A CA 1
ATOM 1030 C C . GLY A 1 133 ? 20.877 5.148 -43.285 1.00 51.84 133 GLY A C 1
ATOM 1031 O O . GLY A 1 133 ? 21.191 4.895 -42.128 1.00 51.84 133 GLY A O 1
ATOM 1032 N N . ARG A 1 134 ? 19.706 5.747 -43.556 1.00 53.75 134 ARG A N 1
ATOM 1033 C CA . ARG A 1 134 ? 18.803 6.269 -42.498 1.00 53.75 134 ARG A CA 1
ATOM 1034 C C . ARG A 1 134 ? 17.680 5.319 -42.063 1.00 53.75 134 ARG A C 1
ATOM 1036 O O . ARG A 1 134 ? 17.004 5.603 -41.080 1.00 53.75 134 ARG A O 1
ATOM 1043 N N . SER A 1 135 ? 17.462 4.208 -42.765 1.00 56.16 135 SER A N 1
ATOM 1044 C CA . SER A 1 135 ? 16.367 3.274 -42.456 1.00 56.16 135 SER A CA 1
ATOM 1045 C C . SER A 1 135 ? 16.643 2.415 -41.219 1.00 56.16 135 SER A C 1
ATOM 1047 O O . SER A 1 135 ? 15.721 2.128 -40.463 1.00 56.16 135 SER A O 1
ATOM 1049 N N . SER A 1 136 ? 17.908 2.056 -40.974 1.00 62.19 136 SER A N 1
ATOM 1050 C CA . SER A 1 136 ? 18.294 1.195 -39.847 1.00 62.19 136 SER A CA 1
ATOM 1051 C C . SER A 1 136 ? 18.066 1.869 -38.490 1.00 62.19 136 SER A C 1
ATOM 1053 O O . SER A 1 136 ? 17.535 1.247 -37.577 1.00 62.19 136 SER A O 1
ATOM 1055 N N . SER A 1 137 ? 18.409 3.156 -38.368 1.00 70.56 137 SER A N 1
ATOM 1056 C CA . SER A 1 137 ? 18.263 3.920 -37.118 1.00 70.56 137 SER A CA 1
ATOM 1057 C C . SER A 1 137 ? 16.795 4.177 -36.751 1.00 70.56 137 SER A C 1
ATOM 1059 O O . SER A 1 137 ? 16.442 4.146 -35.576 1.00 70.56 137 SER A O 1
ATOM 1061 N N . MET A 1 138 ? 15.920 4.356 -37.747 1.00 75.81 138 MET A N 1
ATOM 1062 C CA . MET A 1 138 ? 14.488 4.574 -37.519 1.00 75.81 138 MET A CA 1
ATOM 1063 C C . MET A 1 138 ? 13.768 3.297 -37.051 1.00 75.81 138 MET A C 1
ATOM 1065 O O . MET A 1 138 ? 12.811 3.372 -36.283 1.00 75.81 138 MET A O 1
ATOM 1069 N N . GLU A 1 139 ? 14.205 2.115 -37.495 1.00 82.50 139 GLU A N 1
ATOM 1070 C CA . GLU A 1 139 ? 13.633 0.845 -37.026 1.00 82.50 139 GLU A CA 1
ATOM 1071 C C . GLU A 1 139 ? 14.088 0.469 -35.612 1.00 82.50 139 GLU A C 1
ATOM 1073 O O . GLU A 1 139 ? 13.297 -0.081 -34.841 1.00 82.50 139 GLU A O 1
ATOM 1078 N N . GLU A 1 140 ? 15.318 0.823 -35.237 1.00 87.12 140 GLU A N 1
ATOM 1079 C CA . GLU A 1 140 ? 15.827 0.653 -33.873 1.00 87.12 140 GLU A CA 1
ATOM 1080 C C . GLU A 1 140 ? 15.090 1.566 -32.879 1.00 87.12 140 GLU A C 1
ATOM 1082 O O . GLU A 1 140 ? 14.643 1.106 -31.827 1.00 87.12 140 GLU A O 1
ATOM 1087 N N . GLU A 1 141 ? 14.830 2.823 -33.252 1.00 89.56 141 GLU A N 1
ATOM 1088 C CA . GLU A 1 141 ? 14.012 3.747 -32.455 1.00 89.56 141 GLU A CA 1
ATOM 1089 C C . GLU A 1 141 ? 12.578 3.223 -32.267 1.00 89.56 141 GLU A C 1
ATOM 1091 O O . GLU A 1 141 ? 12.049 3.197 -31.152 1.00 89.56 141 GLU A O 1
ATOM 1096 N N . LYS A 1 142 ? 11.953 2.699 -33.329 1.00 91.38 142 LYS A N 1
ATOM 1097 C CA . LYS A 1 142 ? 10.638 2.043 -33.230 1.00 91.38 142 LYS A CA 1
ATOM 1098 C C . LYS A 1 142 ? 10.680 0.779 -32.374 1.00 91.38 142 LYS A C 1
ATOM 1100 O O . LYS A 1 142 ? 9.692 0.450 -31.718 1.00 91.38 142 LYS A O 1
ATOM 1105 N N . ALA A 1 143 ? 11.772 0.017 -32.390 1.00 93.44 143 ALA A N 1
ATOM 1106 C CA . ALA A 1 143 ? 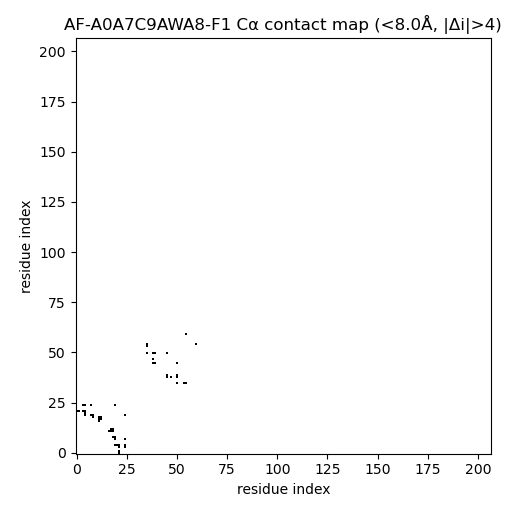11.938 -1.144 -31.518 1.00 93.44 143 ALA A CA 1
ATOM 1107 C C . ALA A 1 143 ? 12.013 -0.725 -30.042 1.00 93.44 143 ALA A C 1
ATOM 1109 O O . ALA A 1 143 ? 11.278 -1.289 -29.228 1.00 93.44 143 ALA A O 1
ATOM 1110 N N . ALA A 1 144 ? 12.788 0.315 -29.728 1.00 93.50 144 ALA A N 1
ATOM 1111 C CA . ALA A 1 144 ? 12.877 0.889 -28.388 1.00 93.50 144 ALA A CA 1
ATOM 1112 C C . ALA A 1 144 ? 11.526 1.451 -27.910 1.00 93.50 144 ALA A C 1
ATOM 1114 O O . ALA A 1 144 ? 11.099 1.177 -26.790 1.00 93.50 144 ALA A O 1
ATOM 1115 N N . LEU A 1 145 ? 10.788 2.155 -28.774 1.00 95.25 145 LEU A N 1
ATOM 1116 C CA . LEU A 1 145 ? 9.434 2.636 -28.471 1.00 95.25 145 LEU A CA 1
ATOM 1117 C C . LEU A 1 145 ? 8.451 1.483 -28.216 1.00 95.25 145 LEU A C 1
ATOM 1119 O O . LEU A 1 145 ? 7.646 1.549 -27.287 1.00 95.25 145 LEU A O 1
ATOM 1123 N N . ARG A 1 146 ? 8.533 0.394 -28.992 1.00 95.88 146 ARG A N 1
ATOM 1124 C CA . ARG A 1 146 ? 7.729 -0.823 -28.764 1.00 95.88 146 ARG A CA 1
ATOM 1125 C C . ARG A 1 146 ? 8.092 -1.517 -27.454 1.00 95.88 146 ARG A C 1
ATOM 1127 O O . ARG A 1 146 ? 7.226 -2.104 -26.807 1.00 95.88 146 ARG A O 1
ATOM 1134 N N . GLU A 1 147 ? 9.361 -1.512 -27.065 1.00 97.00 147 GLU A N 1
ATOM 1135 C CA . GLU A 1 147 ? 9.795 -2.030 -25.768 1.00 97.00 147 GLU A CA 1
ATOM 1136 C C . GLU A 1 147 ? 9.294 -1.152 -24.616 1.00 97.00 147 GLU A C 1
ATOM 1138 O O . GLU A 1 147 ? 8.739 -1.678 -23.651 1.00 97.00 147 GLU A O 1
ATOM 1143 N N . LEU A 1 148 ? 9.368 0.173 -24.760 1.00 97.50 148 LEU A N 1
ATOM 1144 C CA . LEU A 1 148 ? 8.815 1.119 -23.796 1.00 97.50 148 LEU A CA 1
ATOM 1145 C C . LEU A 1 148 ? 7.303 0.935 -23.628 1.00 97.50 148 LEU A C 1
ATOM 1147 O O . LEU A 1 148 ? 6.831 0.826 -22.500 1.00 97.50 148 LEU A O 1
ATOM 1151 N N . ALA A 1 149 ? 6.545 0.839 -24.723 1.00 98.25 149 ALA A N 1
ATOM 1152 C CA . ALA A 1 149 ? 5.103 0.606 -24.668 1.00 98.25 149 ALA A CA 1
ATOM 1153 C C . ALA A 1 149 ? 4.768 -0.692 -23.910 1.00 98.25 149 ALA A C 1
ATOM 1155 O O . ALA A 1 149 ? 3.898 -0.698 -23.039 1.00 98.25 149 ALA A O 1
ATOM 1156 N N . ARG A 1 150 ? 5.513 -1.777 -24.169 1.00 97.94 150 ARG A N 1
ATOM 1157 C CA . ARG A 1 150 ? 5.370 -3.048 -23.437 1.00 97.94 150 ARG A CA 1
ATOM 1158 C C . ARG A 1 150 ? 5.696 -2.902 -21.952 1.00 97.94 150 ARG A C 1
ATOM 1160 O O . ARG A 1 150 ? 4.979 -3.448 -21.115 1.00 97.94 150 ARG A O 1
ATOM 1167 N N . ALA A 1 151 ? 6.748 -2.159 -21.615 1.00 98.44 151 ALA A N 1
ATOM 1168 C CA . ALA A 1 151 ? 7.106 -1.887 -20.230 1.00 98.44 151 ALA A CA 1
ATOM 1169 C C . ALA A 1 151 ? 6.011 -1.081 -19.513 1.00 98.44 151 ALA A C 1
ATOM 1171 O O . ALA A 1 151 ? 5.619 -1.456 -18.412 1.00 98.44 151 ALA A O 1
ATOM 1172 N N . VAL A 1 152 ? 5.473 -0.029 -20.140 1.00 98.25 152 VAL A N 1
ATOM 1173 C CA . VAL A 1 152 ? 4.397 0.811 -19.581 1.00 98.25 152 VAL A CA 1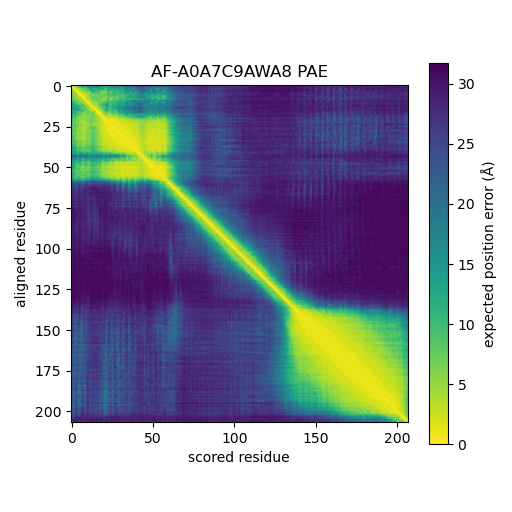
ATOM 1174 C C . VAL A 1 152 ? 3.136 -0.005 -19.299 1.00 98.25 152 VAL A C 1
ATOM 1176 O O . VAL A 1 152 ? 2.593 0.098 -18.201 1.00 98.25 152 VAL A O 1
ATOM 1179 N N . VAL A 1 153 ? 2.709 -0.867 -20.229 1.00 98.50 153 VAL A N 1
ATOM 1180 C CA . VAL A 1 153 ? 1.556 -1.762 -20.011 1.00 98.50 153 VAL A CA 1
ATOM 1181 C C . VAL A 1 153 ? 1.804 -2.681 -18.816 1.00 98.50 153 VAL A C 1
ATOM 1183 O O . VAL A 1 153 ? 0.984 -2.749 -17.902 1.00 98.50 153 VAL A O 1
ATOM 1186 N N . LYS A 1 154 ? 2.983 -3.310 -18.752 1.00 98.50 154 LYS A N 1
ATOM 1187 C CA . LYS A 1 154 ? 3.351 -4.190 -17.636 1.00 98.50 154 LYS A CA 1
ATOM 1188 C C . LYS A 1 154 ? 3.397 -3.448 -16.296 1.00 98.50 154 LYS A C 1
ATOM 1190 O O . LYS A 1 154 ? 3.015 -4.011 -15.270 1.00 98.50 154 LYS A O 1
ATOM 1195 N N . PHE A 1 155 ? 3.849 -2.193 -16.284 1.00 98.38 155 PHE A N 1
ATOM 1196 C CA . PHE A 1 155 ? 3.787 -1.348 -15.092 1.00 98.38 155 PHE A CA 1
ATOM 1197 C C . PHE A 1 155 ? 2.342 -1.065 -14.675 1.00 98.38 155 PHE A C 1
ATOM 1199 O O . PHE A 1 155 ? 2.051 -1.162 -13.485 1.00 98.38 155 PHE A O 1
ATOM 1206 N N . GLY A 1 156 ? 1.448 -0.786 -15.628 1.00 98.50 156 GLY A N 1
ATOM 1207 C CA . GLY A 1 156 ? 0.016 -0.607 -15.377 1.00 98.50 156 GLY A CA 1
ATOM 1208 C C . GLY A 1 156 ? -0.612 -1.821 -14.694 1.00 98.50 156 GLY A C 1
ATOM 1209 O O . GLY A 1 156 ? -1.190 -1.684 -13.622 1.00 98.50 156 GLY A O 1
ATOM 1210 N N . GLU A 1 157 ? -0.392 -3.022 -15.234 1.00 98.38 157 GLU A N 1
ATOM 1211 C CA . GLU A 1 157 ? -0.907 -4.274 -1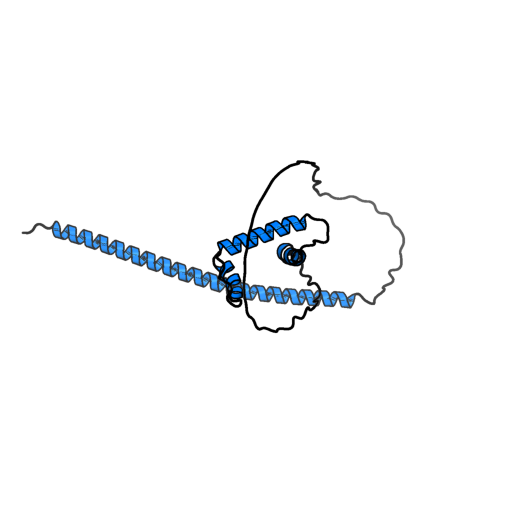4.654 1.00 98.38 157 GLU A CA 1
ATOM 1212 C C . GLU A 1 157 ? -0.386 -4.535 -13.231 1.00 98.38 157 GLU A C 1
ATOM 1214 O O . GLU A 1 157 ? -1.095 -5.041 -12.360 1.00 98.38 157 GLU A O 1
ATOM 1219 N N . ILE A 1 158 ? 0.895 -4.243 -12.975 1.00 98.44 158 ILE A N 1
ATOM 1220 C CA . ILE A 1 158 ? 1.478 -4.388 -11.634 1.00 98.44 158 ILE A CA 1
ATOM 1221 C C . ILE A 1 158 ? 0.858 -3.367 -10.680 1.00 98.44 158 ILE A C 1
ATOM 1223 O O . ILE A 1 158 ? 0.522 -3.722 -9.550 1.00 98.44 158 ILE A O 1
ATOM 1227 N N . TYR A 1 159 ? 0.703 -2.121 -11.126 1.00 98.44 159 TYR A N 1
ATOM 1228 C CA . TYR A 1 159 ? 0.133 -1.057 -10.312 1.00 98.44 159 TYR A CA 1
ATOM 1229 C C . TYR A 1 159 ? -1.328 -1.335 -9.961 1.00 98.44 159 TYR A C 1
ATOM 1231 O O . TYR A 1 159 ? -1.708 -1.197 -8.803 1.00 98.44 159 TYR A O 1
ATOM 1239 N N . GLU A 1 160 ? -2.119 -1.817 -10.917 1.00 98.56 160 GLU A N 1
ATOM 1240 C CA . GLU A 1 160 ? -3.509 -2.222 -10.701 1.00 98.56 160 GLU A CA 1
ATOM 1241 C C . GLU A 1 160 ? -3.628 -3.294 -9.609 1.00 98.56 160 GLU A C 1
ATOM 1243 O O . GLU A 1 160 ? -4.440 -3.162 -8.690 1.00 98.56 160 GLU A O 1
ATOM 1248 N N . ARG A 1 161 ? -2.766 -4.321 -9.639 1.00 98.50 161 ARG A N 1
ATOM 1249 C CA . ARG A 1 161 ? -2.725 -5.354 -8.590 1.00 98.50 161 ARG A CA 1
ATOM 1250 C C . ARG A 1 161 ? -2.380 -4.775 -7.217 1.00 98.50 161 ARG A C 1
ATOM 1252 O O . ARG A 1 161 ? -2.999 -5.152 -6.222 1.00 98.50 161 ARG A O 1
ATOM 1259 N N . ILE A 1 162 ? -1.403 -3.868 -7.153 1.00 98.50 162 ILE A N 1
ATOM 1260 C CA . ILE A 1 162 ? -0.992 -3.218 -5.899 1.00 98.50 162 ILE A CA 1
ATOM 1261 C C . ILE A 1 162 ? -2.132 -2.362 -5.342 1.00 98.50 162 ILE A C 1
ATOM 1263 O O . ILE A 1 162 ? -2.448 -2.459 -4.157 1.00 98.50 162 ILE A O 1
ATOM 1267 N N . GLU A 1 163 ? -2.762 -1.549 -6.186 1.00 98.44 163 GLU A N 1
ATOM 1268 C CA . GLU A 1 163 ? -3.842 -0.657 -5.776 1.00 98.44 163 GLU A CA 1
ATOM 1269 C C . GLU A 1 163 ? -5.076 -1.447 -5.325 1.00 98.44 163 GLU A C 1
ATOM 1271 O O . GLU A 1 163 ? -5.644 -1.145 -4.277 1.00 98.44 163 GLU A O 1
ATOM 1276 N N . SER A 1 164 ? -5.414 -2.528 -6.034 1.00 98.38 164 SER A N 1
ATOM 1277 C CA . SER A 1 164 ? -6.492 -3.446 -5.645 1.00 98.38 164 SER A CA 1
ATOM 1278 C C . SER A 1 164 ? -6.227 -4.073 -4.275 1.00 98.38 164 SER A C 1
ATOM 1280 O O . SER A 1 164 ? -7.095 -4.065 -3.403 1.00 98.38 164 SER A O 1
ATOM 1282 N N . SER A 1 165 ? -5.002 -4.559 -4.041 1.00 98.31 165 SER A N 1
ATOM 1283 C CA . SER A 1 165 ? -4.613 -5.112 -2.739 1.00 98.31 165 SER A CA 1
ATOM 1284 C C . SER A 1 165 ? -4.663 -4.059 -1.629 1.00 98.31 165 SER A C 1
ATOM 1286 O O . SER A 1 165 ? -5.082 -4.373 -0.515 1.00 98.31 165 SER A O 1
ATOM 1288 N N . LYS A 1 166 ? -4.266 -2.813 -1.916 1.00 98.38 166 LYS A N 1
ATOM 1289 C CA . LYS A 1 166 ? -4.326 -1.703 -0.956 1.00 98.38 166 LYS A CA 1
ATOM 1290 C C . LYS A 1 166 ? -5.772 -1.390 -0.571 1.00 98.38 166 LYS A C 1
ATOM 1292 O O . LYS A 1 166 ? -6.068 -1.253 0.613 1.00 98.38 166 LYS A O 1
ATOM 1297 N N . GLN A 1 167 ? -6.673 -1.307 -1.549 1.00 98.56 167 GLN A N 1
ATOM 1298 C CA . GLN A 1 167 ? -8.094 -1.051 -1.305 1.00 98.56 167 GLN A CA 1
ATOM 1299 C C . GLN A 1 167 ? -8.740 -2.172 -0.491 1.00 98.56 167 GLN A C 1
ATOM 1301 O O . GLN A 1 167 ? -9.442 -1.890 0.475 1.00 98.56 167 GLN A O 1
ATOM 1306 N N . GLN A 1 168 ? -8.440 -3.435 -0.804 1.00 98.50 168 GLN A N 1
ATOM 1307 C CA . GLN A 1 168 ? -8.918 -4.578 -0.019 1.00 98.50 168 GLN A CA 1
ATOM 1308 C C . GLN A 1 168 ? -8.485 -4.501 1.448 1.00 98.50 168 GLN A C 1
ATOM 1310 O O . GLN A 1 168 ? -9.304 -4.708 2.341 1.00 98.50 168 GLN A O 1
ATOM 1315 N N . GLN A 1 169 ? -7.226 -4.147 1.711 1.00 98.38 169 GLN A N 1
ATOM 1316 C CA . GLN A 1 169 ? -6.740 -3.978 3.082 1.00 98.38 169 GLN A CA 1
ATOM 1317 C C . GLN A 1 169 ? -7.423 -2.816 3.808 1.00 98.38 169 GLN A C 1
ATOM 1319 O O . GLN A 1 169 ? -7.748 -2.946 4.986 1.00 98.38 169 GLN A O 1
ATOM 1324 N N . ILE A 1 170 ? -7.661 -1.697 3.119 1.00 98.06 170 ILE A N 1
ATOM 1325 C CA . ILE A 1 170 ? -8.383 -0.553 3.691 1.00 98.06 170 ILE A CA 1
ATOM 1326 C C . ILE A 1 170 ? -9.811 -0.959 4.068 1.00 98.06 170 ILE A C 1
ATOM 1328 O O . ILE A 1 170 ? -10.239 -0.675 5.183 1.00 98.06 170 ILE A O 1
ATOM 1332 N N . MET A 1 171 ? -10.518 -1.668 3.183 1.00 98.25 171 MET A N 1
ATOM 1333 C CA . MET A 1 171 ? -11.876 -2.144 3.458 1.00 98.25 171 MET A CA 1
ATOM 1334 C C . MET A 1 171 ? -11.925 -3.097 4.655 1.00 98.25 171 MET A C 1
ATOM 1336 O O . MET A 1 171 ? -12.800 -2.957 5.505 1.00 98.25 171 MET A O 1
ATOM 1340 N N . GLU A 1 172 ? -10.989 -4.044 4.753 1.00 98.50 172 GLU A N 1
ATOM 1341 C CA . GLU A 1 172 ? -10.944 -4.988 5.876 1.00 98.50 172 GLU A CA 1
ATOM 1342 C C . GLU A 1 172 ? -10.665 -4.273 7.207 1.00 98.50 172 GLU A C 1
ATOM 1344 O O . GLU A 1 172 ? -11.328 -4.534 8.210 1.00 98.50 172 GLU A O 1
ATOM 1349 N N . LEU A 1 173 ? -9.736 -3.311 7.221 1.00 98.56 173 LEU A N 1
ATOM 1350 C CA . LEU A 1 173 ? -9.454 -2.515 8.419 1.00 98.56 173 LEU A CA 1
ATOM 1351 C C . LEU A 1 173 ? -10.639 -1.631 8.820 1.00 98.56 173 LEU A C 1
ATOM 1353 O O . LEU A 1 173 ? -10.936 -1.493 10.007 1.00 98.56 173 LEU A O 1
ATOM 1357 N N . GLU A 1 174 ? -11.335 -1.037 7.853 1.00 98.38 174 GLU A N 1
ATOM 1358 C CA . GLU A 1 174 ? -12.525 -0.232 8.124 1.00 98.38 174 GLU A CA 1
ATOM 1359 C C . GLU A 1 174 ? -13.687 -1.087 8.638 1.00 98.38 174 GLU A C 1
ATOM 1361 O O . GLU A 1 174 ? -14.371 -0.687 9.584 1.00 98.38 174 GLU A O 1
ATOM 1366 N N . LYS A 1 175 ? -13.854 -2.297 8.098 1.00 98.56 175 LYS A N 1
ATOM 1367 C CA . LYS A 1 175 ? -14.807 -3.283 8.607 1.00 98.56 175 LYS A CA 1
ATOM 1368 C C . LYS A 1 175 ? -14.518 -3.621 10.071 1.00 98.56 175 LYS A C 1
ATOM 1370 O O . LYS A 1 175 ? -15.410 -3.482 10.904 1.00 98.56 175 LYS A O 1
ATOM 1375 N N . GLN A 1 176 ? -13.276 -3.969 10.407 1.00 98.50 176 GLN A N 1
ATOM 1376 C CA . GLN A 1 176 ? -12.878 -4.266 11.790 1.00 98.50 176 GLN A CA 1
ATOM 1377 C C . GLN A 1 176 ? -13.091 -3.067 12.722 1.00 98.50 176 GLN A C 1
ATOM 1379 O O . GLN A 1 176 ? -13.604 -3.216 13.832 1.00 98.50 176 GLN A O 1
ATOM 1384 N N . ARG A 1 177 ? -12.750 -1.855 12.265 1.00 98.50 177 ARG A N 1
ATOM 1385 C CA . ARG A 1 177 ? -13.013 -0.615 13.009 1.00 98.50 177 ARG A CA 1
ATOM 1386 C C . ARG A 1 177 ? -14.511 -0.455 13.287 1.00 98.50 177 ARG A C 1
ATOM 1388 O O . ARG A 1 177 ? -14.887 -0.115 14.411 1.00 98.50 177 ARG A O 1
ATOM 1395 N N . MET A 1 178 ? -15.361 -0.674 12.287 1.00 98.62 178 MET A N 1
ATOM 1396 C CA . MET A 1 178 ? -16.810 -0.544 12.425 1.00 98.62 178 MET A CA 1
ATOM 1397 C C . MET A 1 178 ? -17.385 -1.599 13.379 1.00 98.62 178 MET A C 1
ATOM 1399 O O . MET A 1 178 ? -18.172 -1.249 14.256 1.00 98.62 178 MET A O 1
ATOM 1403 N N . GLU A 1 179 ? -16.958 -2.857 13.260 1.00 98.50 179 GLU A N 1
ATOM 1404 C CA . GLU A 1 179 ? -17.368 -3.959 14.141 1.00 98.50 179 GLU A CA 1
ATOM 1405 C C . GLU A 1 179 ? -16.999 -3.687 15.602 1.00 98.50 179 GLU A C 1
ATOM 1407 O O . GLU A 1 179 ? -17.860 -3.772 16.476 1.00 98.50 179 GLU A O 1
ATOM 1412 N N . PHE A 1 180 ? -15.757 -3.269 15.864 1.00 98.69 180 PHE A N 1
ATOM 1413 C CA . PHE A 1 180 ? -15.323 -2.893 17.209 1.00 98.69 180 PHE A CA 1
ATOM 1414 C C . PHE A 1 180 ? -16.140 -1.727 17.773 1.00 98.69 180 PHE A C 1
ATOM 1416 O O . PHE A 1 180 ? -16.553 -1.756 18.930 1.00 98.69 180 PHE A O 1
ATOM 1423 N N . THR A 1 181 ? -16.405 -0.707 16.951 1.00 98.31 181 THR A N 1
ATOM 1424 C CA . THR A 1 181 ? -17.216 0.448 17.367 1.00 98.31 181 THR A CA 1
ATOM 1425 C C .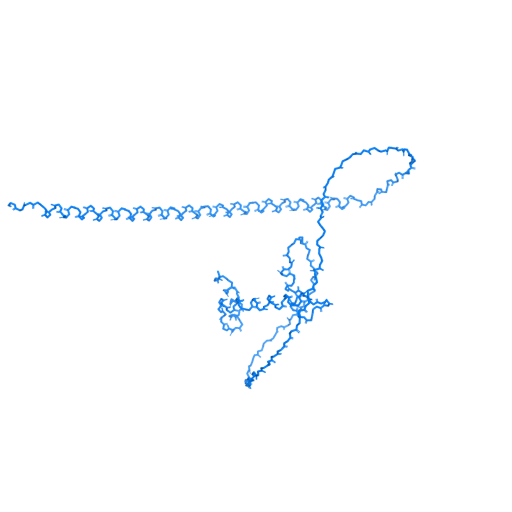 THR A 1 181 ? -18.626 0.012 17.764 1.00 98.31 181 THR A C 1
ATOM 1427 O O . THR A 1 181 ? -19.112 0.394 18.826 1.00 98.31 181 THR A O 1
ATOM 1430 N N . LYS A 1 182 ? -19.256 -0.840 16.947 1.00 98.50 182 LYS A N 1
ATOM 1431 C CA . LYS A 1 182 ? -20.598 -1.374 17.201 1.00 98.50 182 LYS A CA 1
ATOM 1432 C C . LYS A 1 182 ? -20.647 -2.214 18.478 1.00 98.50 182 LYS A C 1
ATOM 1434 O O . LYS A 1 182 ? -21.571 -2.056 19.270 1.00 98.50 182 LYS A O 1
ATOM 1439 N N . GLU A 1 183 ? -19.663 -3.086 18.682 1.00 98.38 183 GLU A 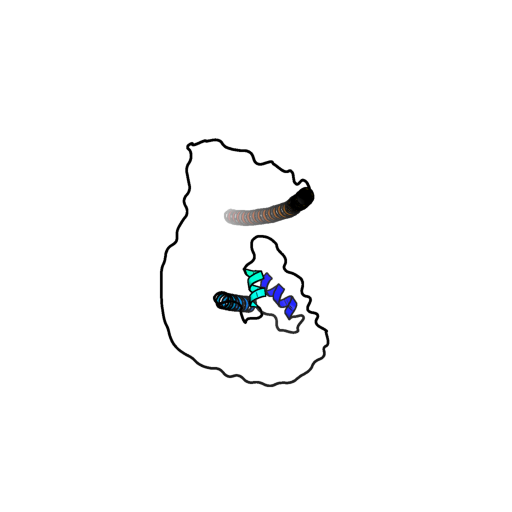N 1
ATOM 1440 C CA . GLU A 1 183 ? -19.570 -3.918 19.885 1.00 98.38 183 GLU A CA 1
ATOM 1441 C C . GLU A 1 183 ? -19.399 -3.056 21.143 1.00 98.38 183 GLU A C 1
ATOM 1443 O O . GLU A 1 183 ? -20.091 -3.252 22.141 1.00 98.38 183 GLU A O 1
ATOM 1448 N N . LEU A 1 184 ? -18.546 -2.032 21.077 1.00 98.50 184 LEU A N 1
ATOM 1449 C CA . LEU A 1 184 ? -18.336 -1.099 22.181 1.00 98.50 184 LEU A CA 1
ATOM 1450 C C . LEU A 1 184 ? -19.610 -0.312 22.523 1.00 98.50 184 LEU A C 1
ATOM 1452 O O . LEU A 1 184 ? -19.936 -0.139 23.700 1.00 98.50 184 LEU A O 1
ATOM 1456 N N . GLU A 1 185 ? -20.350 0.158 21.517 1.00 97.88 185 GLU A N 1
ATOM 1457 C CA . GLU A 1 185 ? -21.629 0.843 21.730 1.00 97.88 185 GLU A CA 1
ATOM 1458 C C . GLU A 1 185 ? -22.691 -0.084 22.325 1.00 97.88 185 GLU A C 1
ATOM 1460 O O . GLU A 1 185 ? -23.413 0.326 23.238 1.00 97.88 185 GLU A O 1
ATOM 1465 N N . LEU A 1 186 ? -22.749 -1.339 21.874 1.00 98.25 186 LEU A N 1
ATOM 1466 C CA . LEU A 1 186 ? -23.663 -2.341 22.415 1.00 98.25 186 LEU A CA 1
ATOM 1467 C C . LEU A 1 186 ? -23.363 -2.620 23.889 1.00 98.25 186 LEU A C 1
ATOM 1469 O O . LEU A 1 186 ? -24.275 -2.587 24.718 1.00 98.25 186 LEU A O 1
ATOM 1473 N N . GLN A 1 187 ? -22.091 -2.815 24.241 1.00 98.25 187 GLN A N 1
ATOM 1474 C CA . GLN A 1 187 ? -21.673 -3.012 25.630 1.00 98.25 187 GLN A CA 1
ATOM 1475 C C . GLN A 1 187 ? -22.006 -1.800 26.502 1.00 98.25 187 GLN A C 1
ATOM 1477 O O . GLN A 1 187 ? -22.554 -1.946 27.599 1.00 98.25 187 GLN A O 1
ATOM 1482 N N . ARG A 1 188 ? -21.739 -0.589 25.999 1.00 98.19 188 ARG A N 1
ATOM 1483 C CA . ARG A 1 188 ? -22.091 0.658 26.687 1.00 98.19 188 ARG A CA 1
ATOM 1484 C C . ARG A 1 188 ? -23.598 0.757 26.927 1.00 98.19 188 ARG A C 1
ATOM 1486 O O . ARG A 1 188 ? -24.009 1.094 28.037 1.00 98.19 188 ARG A O 1
ATOM 1493 N N . MET A 1 189 ? -24.414 0.476 25.912 1.00 98.06 189 MET A N 1
ATOM 1494 C CA . MET A 1 189 ? -25.873 0.505 26.018 1.00 98.06 189 MET A CA 1
ATOM 1495 C C . MET A 1 189 ? -26.368 -0.520 27.039 1.00 98.06 189 MET A C 1
ATOM 1497 O O . MET A 1 189 ? -27.160 -0.166 27.910 1.00 98.06 189 MET A O 1
ATOM 1501 N N . ASN A 1 190 ? -25.863 -1.755 26.983 1.00 97.44 190 ASN A N 1
ATOM 1502 C CA . ASN A 1 190 ? -26.252 -2.809 27.913 1.00 97.44 190 ASN A CA 1
ATOM 1503 C C . ASN A 1 190 ? -25.958 -2.412 29.369 1.00 97.44 190 ASN A C 1
ATOM 1505 O O . ASN A 1 190 ? -26.839 -2.491 30.220 1.00 97.44 190 ASN A O 1
ATOM 1509 N N . MET A 1 191 ? -24.763 -1.879 29.646 1.00 97.94 191 MET A N 1
ATOM 1510 C CA . MET A 1 191 ? -24.395 -1.411 30.987 1.00 97.94 191 MET A CA 1
ATOM 1511 C C . MET A 1 191 ? -25.322 -0.294 31.494 1.00 97.94 191 MET A C 1
ATOM 1513 O O . MET A 1 191 ? -25.700 -0.284 32.667 1.00 97.94 191 MET A O 1
ATOM 1517 N N . LEU A 1 192 ? -25.705 0.645 30.623 1.00 97.75 192 LEU A N 1
ATOM 1518 C CA . LEU A 1 192 ? -26.617 1.732 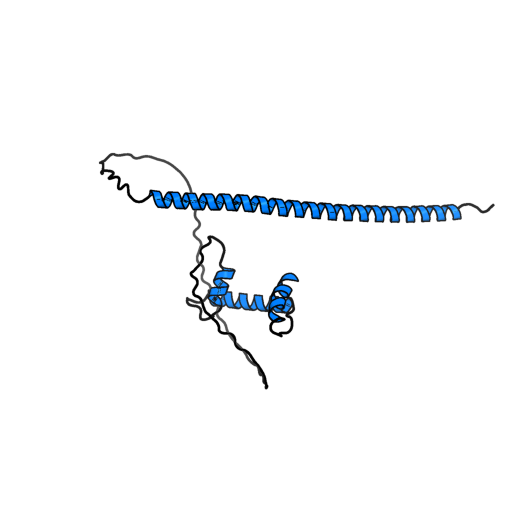30.986 1.00 97.75 192 LEU A CA 1
ATOM 1519 C C . LEU A 1 192 ? -28.031 1.219 31.276 1.00 97.75 192 LEU A C 1
ATOM 1521 O O . LEU A 1 192 ? -28.619 1.602 32.288 1.00 97.75 192 LEU A O 1
ATOM 1525 N N . VAL A 1 193 ? -28.556 0.330 30.430 1.00 97.62 193 VAL A N 1
ATOM 1526 C CA . VAL A 1 193 ? -29.878 -0.287 30.617 1.00 97.62 193 VAL A CA 1
ATOM 1527 C C . VAL A 1 193 ? -29.907 -1.115 31.901 1.00 97.62 193 VAL A C 1
ATOM 1529 O O . VAL A 1 193 ? -30.825 -0.978 32.709 1.00 97.62 193 VAL A O 1
ATOM 1532 N N . GLU A 1 194 ? -28.876 -1.924 32.152 1.00 97.06 194 GLU A N 1
ATOM 1533 C CA . GLU A 1 194 ? -28.761 -2.698 33.388 1.00 97.06 194 GLU A CA 1
ATOM 1534 C C . GLU A 1 194 ? -28.715 -1.809 34.635 1.00 97.06 194 GLU A C 1
ATOM 1536 O O . GLU A 1 194 ? -29.356 -2.119 35.644 1.00 97.06 194 GLU A O 1
ATOM 1541 N N . ALA A 1 195 ? -27.968 -0.702 34.589 1.00 96.56 195 ALA A N 1
ATOM 1542 C CA . ALA A 1 195 ? -27.904 0.250 35.691 1.00 96.56 195 ALA A CA 1
ATOM 1543 C C . ALA A 1 195 ? -29.276 0.889 35.961 1.00 96.56 195 ALA A C 1
ATOM 1545 O O . ALA A 1 195 ? -29.705 0.954 37.115 1.00 96.56 195 ALA A O 1
ATOM 1546 N N . GLN A 1 196 ? -29.995 1.297 34.910 1.00 95.75 196 GLN A N 1
ATOM 1547 C CA . GLN A 1 196 ? -31.345 1.855 35.028 1.00 95.75 196 GLN A CA 1
ATOM 1548 C C . GLN A 1 196 ? -32.329 0.848 35.630 1.00 95.75 196 GLN A C 1
ATOM 1550 O O . GLN A 1 196 ? -33.049 1.186 36.570 1.00 95.75 196 GLN A O 1
ATOM 1555 N N . LEU A 1 197 ? -32.303 -0.404 35.168 1.00 95.81 197 LEU A N 1
ATOM 1556 C CA . LEU A 1 197 ? -33.167 -1.471 35.674 1.00 95.81 197 LEU A CA 1
ATOM 1557 C C . LEU A 1 197 ? -32.903 -1.754 37.163 1.00 95.81 197 LEU A C 1
ATOM 1559 O O . LEU A 1 197 ? -33.840 -1.941 37.942 1.00 95.81 197 LEU A O 1
ATOM 1563 N N . LYS A 1 198 ? -31.635 -1.742 37.596 1.00 93.56 198 LYS A N 1
ATOM 1564 C CA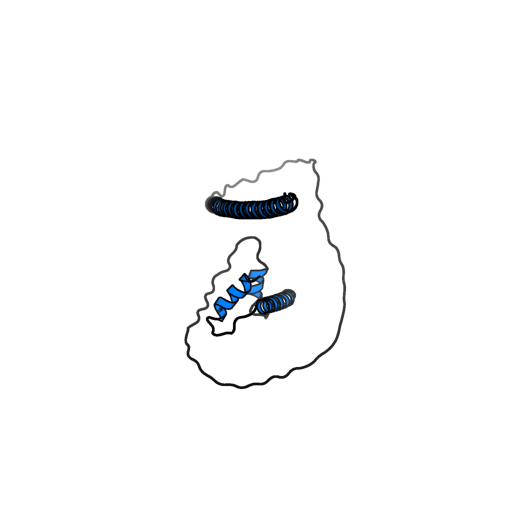 . LYS A 1 198 ? -31.267 -1.879 39.019 1.00 93.56 198 LYS A CA 1
ATOM 1565 C C . LYS A 1 198 ? -31.796 -0.713 39.859 1.00 93.56 198 LYS A C 1
ATOM 1567 O O . LYS A 1 198 ? -32.350 -0.950 40.931 1.00 93.56 198 LYS A O 1
ATOM 1572 N N . ILE A 1 199 ? -31.669 0.523 39.370 1.00 94.06 199 ILE A N 1
ATOM 1573 C CA . ILE A 1 199 ? -32.209 1.713 40.046 1.00 94.06 199 ILE A CA 1
ATOM 1574 C C . ILE A 1 199 ? -33.736 1.623 40.157 1.00 94.06 199 ILE A C 1
ATOM 1576 O O . ILE A 1 199 ? -34.287 1.900 41.219 1.00 94.06 199 ILE A O 1
ATOM 1580 N N . GLU A 1 200 ? -34.431 1.211 39.096 1.00 92.69 200 GLU A N 1
ATOM 1581 C CA . GLU A 1 200 ? -35.889 1.064 39.111 1.00 92.69 200 GLU A CA 1
ATOM 1582 C C . GLU A 1 200 ? -36.344 -0.004 40.115 1.00 92.69 200 GLU A C 1
ATOM 1584 O O . GLU A 1 200 ? -37.259 0.241 40.900 1.00 92.69 200 GLU A O 1
ATOM 1589 N N . LYS A 1 201 ? -35.666 -1.160 40.162 1.00 90.19 201 LYS A N 1
ATOM 1590 C CA . LYS A 1 201 ? -35.937 -2.211 41.158 1.00 90.19 201 LYS A CA 1
ATOM 1591 C C . LYS A 1 201 ? -35.801 -1.706 42.595 1.00 90.19 201 LYS A C 1
ATOM 1593 O O . LYS A 1 201 ? -36.616 -2.074 43.433 1.00 90.19 201 LYS A O 1
ATOM 1598 N N . LEU A 1 202 ? -34.806 -0.861 42.875 1.00 89.69 202 LEU A N 1
ATOM 1599 C CA . LEU A 1 202 ? -34.611 -0.256 44.198 1.00 89.69 202 LEU A CA 1
ATOM 1600 C C . LEU A 1 202 ? -35.664 0.811 44.533 1.00 89.69 202 LEU A C 1
ATOM 1602 O O . LEU A 1 202 ? -35.950 1.029 45.706 1.00 89.69 202 LEU A O 1
ATOM 1606 N N . LYS A 1 203 ? -36.246 1.467 43.522 1.00 85.69 203 LYS A N 1
ATOM 1607 C CA . LYS A 1 203 ? -37.307 2.472 43.695 1.00 85.69 203 LYS A CA 1
ATOM 1608 C C . LYS A 1 203 ? -38.692 1.870 43.936 1.00 85.69 203 LYS A C 1
ATOM 1610 O O . LYS A 1 203 ? -39.595 2.611 44.321 1.00 85.69 203 LYS A O 1
ATOM 1615 N N . ARG A 1 204 ? -38.893 0.566 43.713 1.00 79.00 204 ARG A N 1
ATOM 1616 C CA . ARG A 1 204 ? -40.179 -0.080 44.005 1.00 79.00 204 ARG A CA 1
ATOM 1617 C C . ARG A 1 204 ? -40.351 -0.203 45.526 1.00 79.00 204 ARG A C 1
ATOM 1619 O O . ARG A 1 204 ? -39.495 -0.811 46.171 1.00 79.00 204 ARG A O 1
ATOM 1626 N N . PRO A 1 205 ? -41.421 0.365 46.114 1.00 70.12 205 PRO A N 1
ATOM 1627 C CA . PRO A 1 205 ? -41.672 0.244 47.543 1.00 70.12 205 PRO A CA 1
ATOM 1628 C C . PRO A 1 205 ? -41.874 -1.230 47.903 1.00 70.12 205 PRO A C 1
ATOM 1630 O O . PRO A 1 205 ? -42.601 -1.953 47.221 1.00 70.12 205 PRO A O 1
ATOM 1633 N N . LYS A 1 206 ? -41.196 -1.679 48.963 1.00 67.00 206 LYS A N 1
ATOM 1634 C CA . LYS A 1 206 ? -41.438 -2.995 49.558 1.00 67.00 206 LYS A CA 1
ATOM 1635 C C . LYS A 1 206 ? -42.762 -2.907 50.319 1.00 67.00 206 LYS A C 1
ATOM 1637 O O . LYS A 1 206 ? -42.804 -2.241 51.351 1.00 67.00 206 LYS A O 1
ATOM 1642 N N . TYR A 1 207 ? -43.815 -3.498 49.760 1.00 52.84 207 TYR A N 1
ATOM 1643 C CA . TYR A 1 207 ? -45.051 -3.810 50.480 1.00 52.84 207 TYR A CA 1
ATOM 1644 C C . TYR A 1 207 ? -44.889 -5.130 51.230 1.00 52.84 207 TYR A C 1
ATOM 1646 O O . TYR A 1 207 ? -44.210 -6.026 50.674 1.00 52.84 207 TYR A O 1
#

pLDDT: mean 70.46, std 24.86, range [31.48, 98.69]

Solvent-accessible surface area (backbone atoms only — not comparable to full-atom values): 13880 Å² total; per-residue (Å²): 119,75,68,62,28,51,64,55,30,66,61,35,53,79,68,77,42,83,77,60,48,59,69,55,50,49,54,50,50,52,52,52,52,53,52,46,57,58,50,69,74,49,75,86,79,71,89,51,91,59,48,68,63,46,46,56,72,69,66,65,85,82,79,96,75,87,79,84,89,78,87,78,88,79,87,89,83,85,86,89,85,89,81,89,83,87,83,86,82,87,84,89,82,88,84,83,86,81,90,83,88,80,90,82,82,87,84,84,88,82,88,87,85,86,89,84,90,84,90,81,88,86,82,91,75,83,85,73,81,83,83,82,75,67,67,65,61,56,52,51,52,51,50,52,51,53,49,48,53,53,50,53,52,54,49,49,59,52,48,52,54,51,52,52,53,49,50,52,52,51,52,53,52,50,49,52,52,50,52,54,51,52,52,53,50,50,54,52,49,51,55,50,52,53,51,50,53,53,52,52,61,70,68,52,81,87,126

InterPro domains:
  IPR044822 Myb/SANT-like DNA-binding domain 4 [PF13837] (14-56)
  IPR044823 Trihelix transcription factor ASIL1/2-like [PTHR31307] (6-204)

Organism: Opuntia streptacantha (NCBI:txid393608)

Mean predicted aligned error: 22.18 Å

Foldseek 3Di:
DVVVQVVVQVVVVVVVDDRDDPVRVVVVVVVVVVVLVVQVPDPPDGPDPCNVVVCVVPVDDDDDDDDDDDDDDDDDDDDDDDDDDDDDDDDDDYDDDDDDDDDDDDDDDDDDDDDDDDDDDDDDDDPPPPPDDDPVVVVVVVVVVVVVVVVVVVVVVVVVVVVVVVVVVVVVVVVVVVVVVVVVVVVVVVVVVVVVVVVVVVVDDDD

Radius of gyration: 36.13 Å; Cα contacts (8 Å, |Δi|>4): 28; chains: 1; bounding box: 92×56×108 Å

Secondary structure (DSSP, 8-state):
-HHHHHHHHHHHGGGTPPPPPHHHHHHHHHHHHHHHHHHHTSPSSPS-TTHHHHHHHHH--SS--PPP---------------------------------------------------------------SSSHHHHHHHHHHHHHHHHHHHHHHHHHHHHHHHHHHHHHHHHHHHHHHHHHHHHHHHHHHHHHHHHHHHHHS---

Sequence (207 aa):
TLFRSHAVNRRETAAGKPSKTDVQCKNRIDTLKKKYKIEKAKPSPSNWPFFNRLDFLIGAPKGGVSPPTSAVNFPAKNPNPDPNPRPNPNPNSNVNAKLRFSSVESSESSLDDEEMMMGVVGRGRKHRLENGGRSSSMEEEKAALRELARAVVKFGEIYERIESSKQQQIMELEKQRMEFTKELELQRMNMLVEAQLKIEKLKRPKY